Protein AF-0000000084979078 (afdb_homodimer)

Secondary structure (DSSP, 8-state):
-HHHHHHHHTHHHHHHTT-EEEEE-STTSSHHHHHHHHHHHHHHTT--EEEEEHHHHHHHHHH-SS-HHHHHHHHHHSSEEEEEEES-----HHHHHHHHHHHHHHHHHT--EEEEES--HHHHHS-SSHHHHHHHHHHHHHEEEEE----------HHHHHHHHHHHH-/-HHHHHHHHTHHHHHHTT-EEEEE-STTSSHHHHHHHHHHHHHHTT--EEEEEHHHHHHHHHH-SS-HHHHHHHHHHSSEEEEEEE------HHHHHHHHHHHHHHHHHT--EEEEES--HHHHHS-SSHHHHHHHHHHHHHEEEEE----------HHHHHHHHHHHH-

Radius of gyration: 22.79 Å; Cα contacts (8 Å, |Δi|>4): 533; chains: 2; bounding box: 34×69×61 Å

Nearest PDB structures (foldseek):
  5bq5-assembly3_C  TM=8.032E-01  e=2.474E-08  Geobacillus stearothermophilus
  8q3w-assembly1_A  TM=8.061E-01  e=6.956E-08  Geobacillus stearothermophilus
  8q4d-assembly1_O  TM=8.097E-01  e=5.796E-08  Geobacillus stearothermophilus
  6qem-assembly1_H  TM=7.743E-01  e=2.651E-07  Escherichia coli
  6qel-assembly1_H  TM=8.085E-01  e=1.380E-05  Escherichia coli

pLDDT: mean 82.48, std 18.47, range [33.38, 98.31]

Solvent-accessible surface area (backbone atoms only — not comparable to full-atom values): 17907 Å² total; per-residue (Å²): 85,46,59,48,44,49,48,56,73,40,35,70,57,31,40,75,67,24,50,18,37,31,31,23,30,60,88,86,18,37,42,63,54,49,52,48,39,39,45,51,55,35,39,73,70,70,39,62,59,46,79,49,32,46,68,57,52,47,50,50,51,69,66,35,78,94,42,47,67,49,55,45,51,57,60,54,66,35,63,30,34,34,34,35,65,34,67,84,69,84,61,54,71,67,46,40,50,49,53,33,48,40,55,50,52,18,60,74,69,43,31,20,42,34,36,20,24,64,54,49,72,67,51,52,75,56,47,91,46,70,64,53,36,55,36,40,54,54,47,62,69,38,19,49,77,41,82,30,61,59,58,78,70,67,77,49,48,83,66,41,51,53,47,49,52,42,55,73,72,90,85,45,60,49,42,51,49,57,72,39,35,70,59,32,40,74,68,23,50,18,35,31,30,24,31,61,87,85,19,37,43,64,52,49,53,48,38,41,44,52,54,36,39,74,70,72,39,62,58,45,78,49,33,45,68,56,52,48,50,50,52,68,66,35,77,95,42,47,67,50,56,45,51,58,62,53,65,37,61,31,32,33,34,35,65,35,67,84,68,84,61,54,72,66,47,41,50,49,52,32,47,40,54,51,50,17,60,74,69,42,31,22,42,35,36,19,24,65,55,50,72,69,50,52,75,55,48,93,48,69,64,52,36,55,36,40,54,53,46,62,69,40,20,49,77,40,82,31,62,59,58,78,72,67,76,49,49,83,66,40,49,52,47,50,51,44,55,72,71,91

Structure (mmCIF, N/CA/C/O backbone):
data_AF-0000000084979078-model_v1
#
loop_
_entity.id
_entity.type
_entity.pdbx_description
1 polymer 'Uncharacterized protein'
#
loop_
_atom_site.group_PDB
_atom_site.id
_atom_site.type_symbol
_atom_site.label_atom_id
_atom_site.label_alt_id
_atom_site.label_comp_id
_atom_site.label_asym_id
_atom_site.label_entity_id
_atom_site.label_seq_id
_atom_site.pdbx_PDB_ins_code
_atom_site.Cartn_x
_atom_site.Cartn_y
_atom_site.Cartn_z
_atom_site.occupancy
_atom_site.B_iso_or_equiv
_atom_site.auth_seq_id
_atom_site.auth_comp_id
_atom_site.auth_asym_id
_atom_site.auth_atom_id
_atom_site.pdbx_PDB_model_num
ATOM 1 N N . MET A 1 1 ? 0.328 5.797 -7.465 1 46.25 1 MET A N 1
ATOM 2 C CA . MET A 1 1 ? 0.94 4.648 -6.801 1 46.25 1 MET A CA 1
ATOM 3 C C . MET A 1 1 ? 2.461 4.766 -6.801 1 46.25 1 MET A C 1
ATOM 5 O O . MET A 1 1 ? 3.113 4.434 -5.809 1 46.25 1 MET A O 1
ATOM 9 N N . HIS A 1 2 ? 2.906 5.406 -7.84 1 58.94 2 HIS A N 1
ATOM 10 C CA . HIS A 1 2 ? 4.352 5.453 -8.023 1 58.94 2 HIS A CA 1
ATOM 11 C C . HIS A 1 2 ? 5.008 6.355 -6.98 1 58.94 2 HIS A C 1
ATOM 13 O O . HIS A 1 2 ? 6.074 6.031 -6.449 1 58.94 2 HIS A O 1
ATOM 19 N N . HIS A 1 3 ? 4.145 7.109 -6.355 1 74.19 3 HIS A N 1
ATOM 20 C CA . HIS A 1 3 ? 4.699 8.078 -5.418 1 74.19 3 HIS A CA 1
ATOM 21 C C . HIS A 1 3 ? 4.891 7.465 -4.039 1 74.19 3 HIS A C 1
ATOM 23 O O . HIS A 1 3 ? 5.902 7.715 -3.377 1 74.19 3 HIS A O 1
ATOM 29 N N . ALA A 1 4 ? 4.023 6.578 -3.771 1 86.81 4 ALA A N 1
ATOM 30 C CA . ALA A 1 4 ? 4.082 5.984 -2.438 1 86.81 4 ALA A CA 1
ATOM 31 C C . ALA A 1 4 ? 5.305 5.086 -2.291 1 86.81 4 ALA A C 1
ATOM 33 O O . ALA A 1 4 ? 6.031 5.176 -1.298 1 86.81 4 ALA A O 1
ATOM 34 N N . HIS A 1 5 ? 5.559 4.328 -3.35 1 88.44 5 HIS A N 1
ATOM 35 C CA . HIS A 1 5 ? 6.711 3.434 -3.316 1 88.44 5 HIS A CA 1
ATOM 36 C C . HIS A 1 5 ? 8.016 4.219 -3.242 1 88.44 5 HIS A C 1
ATOM 38 O O . HIS A 1 5 ? 8.898 3.889 -2.447 1 88.44 5 HIS A O 1
ATOM 44 N N . ARG A 1 6 ? 8.148 5.215 -4.016 1 85.88 6 ARG A N 1
ATOM 45 C CA . ARG A 1 6 ? 9.359 6.027 -4.039 1 85.88 6 ARG A CA 1
ATOM 46 C C . ARG A 1 6 ? 9.555 6.758 -2.713 1 85.88 6 ARG A C 1
ATOM 48 O O . ARG A 1 6 ? 10.688 6.906 -2.24 1 85.88 6 ARG A O 1
ATOM 55 N N . TYR A 1 7 ? 8.461 7.234 -2.189 1 90.25 7 TYR A N 1
ATOM 56 C CA . TYR A 1 7 ? 8.523 7.918 -0.904 1 90.25 7 TYR A CA 1
ATOM 57 C C . TYR A 1 7 ? 9.117 7.016 0.167 1 90.25 7 TYR A C 1
ATOM 59 O O . TYR A 1 7 ? 9.977 7.441 0.945 1 90.25 7 TYR A O 1
ATOM 67 N N . VAL A 1 8 ? 8.703 5.773 0.138 1 93.44 8 VAL A N 1
ATOM 68 C CA . VAL A 1 8 ? 9.18 4.809 1.123 1 93.44 8 VAL A CA 1
ATOM 69 C C . VAL A 1 8 ? 10.633 4.457 0.839 1 93.44 8 VAL A C 1
ATOM 71 O O . VAL A 1 8 ? 11.461 4.422 1.754 1 93.44 8 VAL A O 1
ATOM 74 N N . GLU A 1 9 ? 10.906 4.312 -0.434 1 89 9 GLU A N 1
ATOM 75 C CA . GLU A 1 9 ? 12.258 3.939 -0.83 1 89 9 GLU A CA 1
ATOM 76 C C . GLU A 1 9 ? 13.258 5.039 -0.48 1 89 9 GLU A C 1
ATOM 78 O O . GLU A 1 9 ? 14.398 4.754 -0.107 1 89 9 GLU A O 1
ATOM 83 N N . GLN A 1 10 ? 12.828 6.223 -0.606 1 90.5 10 GLN A N 1
ATOM 84 C CA . GLN A 1 10 ? 13.703 7.363 -0.371 1 90.5 10 GLN A CA 1
ATOM 85 C C . GLN A 1 10 ? 13.367 8.055 0.947 1 90.5 10 GLN A C 1
ATOM 87 O O . GLN A 1 10 ? 13.469 9.281 1.055 1 90.5 10 GLN A O 1
ATOM 92 N N . TRP A 1 11 ? 13 7.344 1.911 1 94.19 11 TRP A N 1
ATOM 93 C CA . TRP A 1 11 ? 12.531 7.883 3.182 1 94.19 11 TRP A CA 1
ATOM 94 C C . TRP A 1 11 ? 13.594 8.766 3.828 1 94.19 11 TRP A C 1
ATOM 96 O O . TRP A 1 11 ? 13.297 9.852 4.328 1 94.19 11 TRP A O 1
ATOM 106 N N . GLN A 1 12 ? 14.844 8.281 3.809 1 93.81 12 GLN A N 1
ATOM 107 C CA . GLN A 1 12 ? 15.891 9.055 4.461 1 93.81 12 GLN A CA 1
ATOM 108 C C . GLN A 1 12 ? 16.016 10.453 3.852 1 93.81 12 GLN A C 1
ATOM 110 O O . GLN A 1 12 ? 16.156 11.438 4.574 1 93.81 12 GLN A O 1
ATOM 115 N N . THR A 1 13 ? 15.898 10.469 2.57 1 89.75 13 THR A N 1
ATOM 116 C CA . THR A 1 13 ? 15.953 11.75 1.871 1 89.75 13 THR A CA 1
ATOM 117 C C . THR A 1 13 ? 14.711 12.586 2.168 1 89.75 13 THR A C 1
ATOM 119 O O . THR A 1 13 ? 14.812 13.789 2.43 1 89.75 13 THR A O 1
ATOM 122 N N . MET A 1 14 ? 13.508 11.914 2.164 1 90.38 14 MET A N 1
ATOM 123 C CA . MET A 1 14 ? 12.258 12.625 2.436 1 90.38 14 MET A CA 1
ATOM 124 C C . MET A 1 14 ? 12.258 13.219 3.84 1 90.38 14 MET A C 1
ATOM 126 O O . MET A 1 14 ? 11.828 14.352 4.039 1 90.38 14 MET A O 1
ATOM 130 N N . ARG A 1 15 ? 12.773 12.453 4.746 1 93.94 15 ARG A N 1
ATOM 131 C CA . ARG A 1 15 ? 12.875 12.914 6.129 1 93.94 15 ARG A CA 1
ATOM 132 C C . ARG A 1 15 ? 13.852 14.07 6.258 1 93.94 15 ARG A C 1
ATOM 134 O O . ARG A 1 15 ? 13.539 15.094 6.875 1 93.94 15 ARG A O 1
ATOM 141 N N . ALA A 1 16 ? 15.008 13.945 5.652 1 91.56 16 ALA A N 1
ATOM 142 C CA . ALA A 1 16 ? 16.047 14.969 5.738 1 91.56 16 ALA A CA 1
ATOM 143 C C . ALA A 1 16 ? 15.57 16.281 5.137 1 91.56 16 ALA A C 1
ATOM 145 O O . ALA A 1 16 ? 15.891 17.359 5.648 1 91.56 16 ALA A O 1
ATOM 146 N N . GLU A 1 17 ? 14.727 16.188 4.156 1 88.38 17 GLU A N 1
ATOM 147 C CA . GLU A 1 17 ? 14.258 17.391 3.463 1 88.38 17 GLU A CA 1
ATOM 148 C C . GLU A 1 17 ? 12.906 17.844 4.004 1 88.38 17 GLU A C 1
ATOM 150 O O . GLU A 1 17 ? 12.32 18.797 3.506 1 88.38 17 GLU A O 1
ATOM 155 N N . ASN A 1 18 ? 12.352 17.141 4.977 1 92.38 18 ASN A N 1
ATOM 156 C CA . ASN A 1 18 ? 11.055 17.422 5.57 1 92.38 18 ASN A CA 1
ATOM 157 C C . ASN A 1 18 ? 9.953 17.469 4.516 1 92.38 18 ASN A C 1
ATOM 159 O O . ASN A 1 18 ? 9.172 18.422 4.465 1 92.38 18 ASN A O 1
ATOM 163 N N . LEU A 1 19 ? 9.992 16.406 3.73 1 90.81 19 LEU A N 1
ATOM 164 C CA . LEU A 1 19 ? 9.016 16.312 2.654 1 90.81 19 LEU A CA 1
ATOM 165 C C . LEU A 1 19 ? 7.836 15.438 3.055 1 90.81 19 LEU A C 1
ATOM 167 O O . LEU A 1 19 ? 7.988 14.219 3.205 1 90.81 19 LEU A O 1
ATOM 171 N N . GLY A 1 20 ? 6.73 16.094 3.221 1 95.19 20 GLY A N 1
ATOM 172 C CA . GLY A 1 20 ? 5.484 15.391 3.471 1 95.19 20 GLY A CA 1
ATOM 173 C C . GLY A 1 20 ? 4.613 15.258 2.236 1 95.19 20 GLY A C 1
ATOM 174 O O . GLY A 1 20 ? 5.016 15.664 1.143 1 95.19 20 GLY A O 1
ATOM 175 N N . LEU A 1 21 ? 3.508 14.594 2.414 1 93.19 21 LEU A N 1
ATOM 176 C CA . LEU A 1 21 ? 2.568 14.43 1.309 1 93.19 21 LEU A CA 1
ATOM 177 C C . LEU A 1 21 ? 1.184 14.938 1.691 1 93.19 21 LEU A C 1
ATOM 179 O O . LEU A 1 21 ? 0.734 14.734 2.822 1 93.19 21 LEU A O 1
ATOM 183 N N . PHE A 1 22 ? 0.673 15.68 0.764 1 92.38 22 PHE A N 1
ATOM 184 C CA . PHE A 1 22 ? -0.729 16.078 0.822 1 92.38 22 PHE A CA 1
ATOM 185 C C . PHE A 1 22 ? -1.547 15.32 -0.219 1 92.38 22 PHE A C 1
ATOM 187 O O . PHE A 1 22 ? -1.573 15.703 -1.392 1 92.38 22 PHE A O 1
ATOM 194 N N . LEU A 1 23 ? -2.262 14.203 0.262 1 91.94 23 LEU A N 1
ATOM 195 C CA . LEU A 1 23 ? -3.053 13.352 -0.623 1 91.94 23 LEU A CA 1
ATOM 196 C C . LEU A 1 23 ? -4.496 13.836 -0.693 1 91.94 23 LEU A C 1
ATOM 198 O O . LEU A 1 23 ? -5.215 13.812 0.309 1 91.94 23 LEU A O 1
ATOM 202 N N . TRP A 1 24 ? -4.895 14.25 -1.911 1 90.62 24 TRP A N 1
ATOM 203 C CA . TRP A 1 24 ? -6.238 14.805 -2.027 1 90.62 24 TRP A CA 1
ATOM 204 C C . TRP A 1 24 ? -6.992 14.164 -3.189 1 90.62 24 TRP A C 1
ATOM 206 O O . TRP A 1 24 ? -6.375 13.617 -4.109 1 90.62 24 TRP A O 1
ATOM 216 N N . GLY A 1 25 ? -8.336 14.195 -3.078 1 88.06 25 GLY A N 1
ATOM 217 C CA . GLY A 1 25 ? -9.211 13.586 -4.07 1 88.06 25 GLY A CA 1
ATOM 218 C C . GLY A 1 25 ? -10.586 13.25 -3.52 1 88.06 25 GLY A C 1
ATOM 219 O O . GLY A 1 25 ? -10.852 13.445 -2.332 1 88.06 25 GLY A O 1
ATOM 220 N N . GLY A 1 26 ? -11.438 12.812 -4.426 1 86 26 GLY A N 1
ATOM 221 C CA . GLY A 1 26 ? -12.797 12.477 -4.035 1 86 26 GLY A CA 1
ATOM 222 C C . GLY A 1 26 ? -12.883 11.266 -3.125 1 86 26 GLY A C 1
ATOM 223 O O . GLY A 1 26 ? -11.875 10.594 -2.893 1 86 26 GLY A O 1
ATOM 224 N N . VAL A 1 27 ? -14.008 11 -2.547 1 86.94 27 VAL A N 1
ATOM 225 C CA . VAL A 1 27 ? -14.258 9.867 -1.66 1 86.94 27 VAL A CA 1
ATOM 226 C C . VAL A 1 27 ? -13.984 8.555 -2.4 1 86.94 27 VAL A C 1
ATOM 228 O O . VAL A 1 27 ? -14.367 8.406 -3.562 1 86.94 27 VAL A O 1
ATOM 231 N N . GLY A 1 28 ? -13.312 7.719 -1.783 1 86.5 28 GLY A N 1
ATOM 232 C CA . GLY A 1 28 ? -13.133 6.383 -2.332 1 86.5 28 GLY A CA 1
ATOM 233 C C . GLY A 1 28 ? -12 6.301 -3.338 1 86.5 28 GLY A C 1
ATOM 234 O O . GLY A 1 28 ? -11.859 5.301 -4.043 1 86.5 28 GLY A O 1
ATOM 235 N N . THR A 1 29 ? -11.141 7.336 -3.441 1 86.38 29 THR A N 1
ATOM 236 C CA . THR A 1 29 ? -10.102 7.367 -4.461 1 86.38 29 THR A CA 1
ATOM 237 C C . THR A 1 29 ? -8.82 6.715 -3.941 1 86.38 29 THR A C 1
ATOM 239 O O . THR A 1 29 ? -7.82 6.633 -4.664 1 86.38 29 THR A O 1
ATOM 242 N N . GLY A 1 30 ? -8.742 6.301 -2.631 1 89.5 30 GLY A N 1
ATOM 243 C CA . GLY A 1 30 ? -7.633 5.512 -2.123 1 89.5 30 GLY A CA 1
ATOM 244 C C . GLY A 1 30 ? -6.609 6.344 -1.369 1 89.5 30 GLY A C 1
ATOM 245 O O . GLY A 1 30 ? -5.48 5.898 -1.149 1 89.5 30 GLY A O 1
ATOM 246 N N . LYS A 1 31 ? -6.961 7.531 -0.964 1 90.44 31 LYS A N 1
ATOM 247 C CA . LYS A 1 31 ? -6.035 8.398 -0.248 1 90.44 31 LYS A CA 1
ATOM 248 C C . LYS A 1 31 ? -5.582 7.762 1.062 1 90.44 31 LYS A C 1
ATOM 250 O O . LYS A 1 31 ? -4.383 7.656 1.325 1 90.44 31 LYS A O 1
ATOM 255 N N . SER A 1 32 ? -6.613 7.305 1.794 1 93.44 32 SER A N 1
ATOM 256 C CA . SER A 1 32 ? -6.324 6.68 3.08 1 93.44 32 SER A CA 1
ATOM 257 C C . SER A 1 32 ? -5.551 5.375 2.896 1 93.44 32 SER A C 1
ATOM 259 O O . SER A 1 32 ? -4.641 5.074 3.67 1 93.44 32 SER A O 1
ATOM 261 N N . PHE A 1 33 ? -5.941 4.742 1.872 1 91.75 33 PHE A N 1
ATOM 262 C CA . PHE A 1 33 ? -5.262 3.488 1.575 1 91.75 33 PHE A CA 1
ATOM 263 C C . PHE A 1 33 ? -3.783 3.73 1.293 1 91.75 33 PHE A C 1
ATOM 265 O O . PHE A 1 33 ? -2.92 3.051 1.854 1 91.75 33 PHE A O 1
ATOM 272 N N . LEU A 1 34 ? -3.482 4.703 0.479 1 92.19 34 LEU A N 1
ATOM 273 C CA . LEU A 1 34 ? -2.111 5.031 0.107 1 92.19 34 LEU A CA 1
ATOM 274 C C . LEU A 1 34 ? -1.311 5.48 1.324 1 92.19 34 LEU A C 1
ATOM 276 O O . LEU A 1 34 ? -0.174 5.047 1.521 1 92.19 34 LEU A O 1
ATOM 280 N N . ALA A 1 35 ? -1.906 6.301 2.092 1 95.06 35 ALA A N 1
ATOM 281 C CA . ALA A 1 35 ? -1.25 6.758 3.314 1 95.06 35 ALA A CA 1
ATOM 282 C C . ALA A 1 35 ? -0.919 5.582 4.23 1 95.06 35 ALA A C 1
ATOM 284 O O . ALA A 1 35 ? 0.175 5.516 4.797 1 95.06 35 ALA A O 1
ATOM 285 N N . GLY A 1 36 ? -1.872 4.68 4.344 1 95.44 36 GLY A N 1
ATOM 286 C CA . GLY A 1 36 ? -1.653 3.488 5.148 1 95.44 36 GLY A CA 1
ATOM 287 C C . GLY A 1 36 ? -0.543 2.604 4.613 1 95.44 36 GLY A C 1
ATOM 288 O O . GLY A 1 36 ? 0.232 2.037 5.383 1 95.44 36 GLY A O 1
ATOM 289 N N . CYS A 1 37 ? -0.513 2.496 3.311 1 94.06 37 CYS A N 1
ATOM 290 C CA . CYS A 1 37 ? 0.539 1.7 2.689 1 94.06 37 CYS A CA 1
ATOM 291 C C . CYS A 1 37 ? 1.916 2.262 3.02 1 94.06 37 CYS A C 1
ATOM 293 O O . CYS A 1 37 ? 2.83 1.513 3.367 1 94.06 37 CYS A O 1
ATOM 295 N N . ILE A 1 38 ? 2.055 3.555 2.916 1 95.25 38 ILE A N 1
ATOM 296 C CA . ILE A 1 38 ? 3.322 4.207 3.223 1 95.25 38 ILE A CA 1
ATOM 297 C C . ILE A 1 38 ? 3.67 3.996 4.695 1 95.25 38 ILE A C 1
ATOM 299 O O . ILE A 1 38 ? 4.793 3.605 5.023 1 95.25 38 ILE A O 1
ATOM 303 N N . ALA A 1 39 ? 2.709 4.207 5.559 1 97.5 39 ALA A N 1
ATOM 304 C CA . ALA A 1 39 ? 2.914 4.055 6.996 1 97.5 39 ALA A CA 1
ATOM 305 C C . ALA A 1 39 ? 3.369 2.637 7.336 1 97.5 39 ALA A C 1
ATOM 307 O O . ALA A 1 39 ? 4.375 2.451 8.023 1 97.5 39 ALA A O 1
ATOM 308 N N . ASN A 1 40 ? 2.682 1.675 6.828 1 96.38 40 ASN A N 1
ATOM 309 C CA . ASN A 1 40 ? 2.988 0.279 7.121 1 96.38 40 ASN A CA 1
ATOM 310 C C . ASN A 1 40 ? 4.367 -0.115 6.594 1 96.38 40 ASN A C 1
ATOM 312 O O . ASN A 1 40 ? 5.105 -0.842 7.262 1 96.38 40 ASN A O 1
ATOM 316 N N . ALA A 1 41 ? 4.609 0.345 5.414 1 96.19 41 ALA A N 1
ATOM 317 C CA . ALA A 1 41 ? 5.902 0.014 4.824 1 96.19 41 ALA A CA 1
ATOM 318 C C . ALA A 1 41 ? 7.047 0.59 5.652 1 96.19 41 ALA A C 1
ATOM 320 O O . ALA A 1 41 ? 8.07 -0.067 5.848 1 96.19 41 ALA A O 1
ATOM 321 N N . LEU A 1 42 ? 6.91 1.771 6.125 1 97.5 42 LEU A N 1
ATOM 322 C CA . LEU A 1 42 ? 7.941 2.396 6.941 1 97.5 42 LEU A CA 1
ATOM 323 C C . LEU A 1 42 ? 8.039 1.721 8.305 1 97.5 42 LEU A C 1
ATOM 325 O O . LEU A 1 42 ? 9.141 1.532 8.836 1 97.5 42 LEU A O 1
ATOM 329 N N . ILE A 1 43 ? 6.918 1.312 8.852 1 97.19 43 ILE A N 1
ATOM 330 C CA . ILE A 1 43 ? 6.91 0.575 10.109 1 97.19 43 ILE A CA 1
ATOM 331 C C . ILE A 1 43 ? 7.691 -0.729 9.945 1 97.19 43 ILE A C 1
ATOM 333 O O . ILE A 1 43 ? 8.461 -1.11 10.828 1 97.19 43 ILE A O 1
ATOM 337 N N . GLU A 1 44 ? 7.504 -1.332 8.875 1 94.31 44 GLU A N 1
ATOM 338 C CA . GLU A 1 44 ? 8.227 -2.568 8.586 1 94.31 44 GLU A CA 1
ATOM 339 C C . GLU A 1 44 ? 9.734 -2.322 8.516 1 94.31 44 GLU A C 1
ATOM 341 O O . GLU A 1 44 ? 10.523 -3.238 8.734 1 94.31 44 GLU A O 1
ATOM 346 N N . GLN A 1 45 ? 10.094 -1.172 8.203 1 96.25 45 GLN A N 1
ATOM 347 C CA . GLN A 1 45 ? 11.5 -0.784 8.18 1 96.25 45 GLN A CA 1
ATOM 348 C C . GLN A 1 45 ? 11.938 -0.206 9.523 1 96.25 45 GLN A C 1
ATOM 350 O O . GLN A 1 45 ? 12.945 0.5 9.602 1 96.25 45 GLN A O 1
ATOM 355 N N . GLU A 1 46 ? 11.055 -0.325 10.508 1 97.25 46 GLU A N 1
ATOM 356 C CA . GLU A 1 46 ? 11.328 0.049 11.891 1 97.25 46 GLU A CA 1
ATOM 357 C C . GLU A 1 46 ? 11.359 1.565 12.062 1 97.25 46 GLU A C 1
ATOM 359 O O . GLU A 1 46 ? 12.094 2.09 12.898 1 97.25 46 GLU A O 1
ATOM 364 N N . VAL A 1 47 ? 10.719 2.248 11.172 1 97.56 47 VAL A N 1
ATOM 365 C CA . VAL A 1 47 ? 10.484 3.678 11.344 1 97.56 47 VAL A CA 1
ATOM 366 C C . VAL A 1 47 ? 9.188 3.893 12.125 1 97.56 47 VAL A C 1
ATOM 368 O O . VAL A 1 47 ? 8.117 3.455 11.695 1 97.56 47 VAL A O 1
ATOM 371 N N . PRO A 1 48 ? 9.25 4.578 13.266 1 97.62 48 PRO A N 1
ATOM 372 C CA . PRO A 1 48 ? 8.008 4.836 14.008 1 97.62 48 PRO A CA 1
ATOM 373 C C . PRO A 1 48 ? 7.074 5.797 13.273 1 97.62 48 PRO A C 1
ATOM 375 O O . PRO A 1 48 ? 7.5 6.871 12.844 1 97.62 48 PRO A O 1
ATOM 378 N N . VAL A 1 49 ? 5.906 5.336 13.031 1 98.12 49 VAL A N 1
ATOM 379 C CA . VAL A 1 49 ? 4.879 6.148 12.398 1 98.12 49 VAL A CA 1
ATOM 380 C C . VAL A 1 49 ? 3.615 6.152 13.258 1 98.12 49 VAL A C 1
ATOM 382 O O . VAL A 1 49 ? 3.229 5.121 13.805 1 98.12 49 VAL A O 1
ATOM 385 N N . HIS A 1 50 ? 3.043 7.332 13.438 1 98 50 HIS A N 1
ATOM 386 C CA . HIS A 1 50 ? 1.746 7.418 14.102 1 98 50 HIS A CA 1
ATOM 387 C C . HIS A 1 50 ? 0.66 7.871 13.133 1 98 50 HIS A C 1
ATOM 389 O O . HIS A 1 50 ? 0.837 8.859 12.406 1 98 50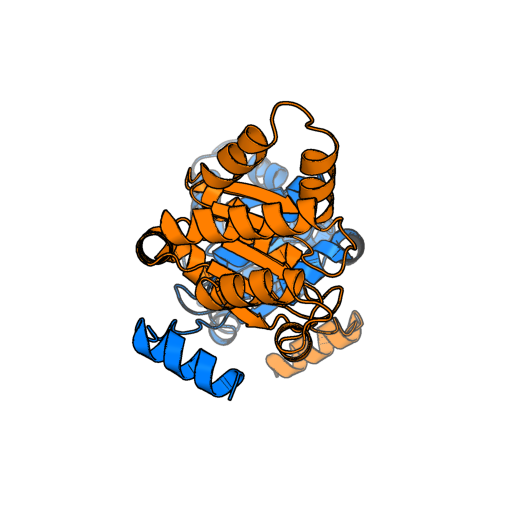 HIS A O 1
ATOM 395 N N . MET A 1 51 ? -0.348 7.02 13.062 1 97.25 51 MET A N 1
ATOM 396 C CA . MET A 1 51 ? -1.479 7.348 12.203 1 97.25 51 MET A CA 1
ATOM 397 C C . MET A 1 51 ? -2.697 7.746 13.031 1 97.25 51 MET A C 1
ATOM 399 O O . MET A 1 51 ? -3.047 7.059 13.992 1 97.25 51 MET A O 1
ATOM 403 N N . THR A 1 52 ? -3.283 8.898 12.695 1 96 52 THR A N 1
ATOM 404 C CA . THR A 1 52 ? -4.488 9.406 13.336 1 96 52 THR A CA 1
ATOM 405 C C . THR A 1 52 ? -5.359 10.164 12.336 1 96 52 THR A C 1
ATOM 407 O O . THR A 1 52 ? -5.148 10.07 11.125 1 96 52 THR A O 1
ATOM 410 N N . ASN A 1 53 ? -6.398 10.734 12.797 1 93.81 53 ASN A N 1
ATOM 411 C CA . ASN A 1 53 ? -7.223 11.562 11.93 1 93.81 53 ASN A CA 1
ATOM 412 C C . ASN A 1 53 ? -7.637 12.859 12.617 1 93.81 53 ASN A C 1
ATOM 414 O O . ASN A 1 53 ? -7.395 13.039 13.812 1 93.81 53 ASN A O 1
ATOM 418 N N . PHE A 1 54 ? -8.227 13.672 11.867 1 88.69 54 PHE A N 1
ATOM 419 C CA . PHE A 1 54 ? -8.531 15.023 12.32 1 88.69 54 PHE A CA 1
ATOM 420 C C . PHE A 1 54 ? -9.5 14.992 13.5 1 88.69 54 PHE A C 1
ATOM 422 O O . PHE A 1 54 ? -9.281 15.672 14.508 1 88.69 54 PHE A O 1
ATOM 429 N N . ALA A 1 55 ? -10.469 14.203 13.375 1 88.19 55 ALA A N 1
ATOM 430 C CA . ALA A 1 55 ? -11.484 14.109 14.414 1 88.19 55 ALA A CA 1
ATOM 431 C C . ALA A 1 55 ? -10.883 13.633 15.734 1 88.19 55 ALA A C 1
ATOM 433 O O . ALA A 1 55 ? -11.195 14.172 16.797 1 88.19 55 ALA A O 1
ATOM 434 N N . ARG A 1 56 ? -10.008 12.711 15.68 1 90.31 56 ARG A N 1
ATOM 435 C CA . ARG A 1 56 ? -9.375 12.172 16.875 1 90.31 56 ARG A CA 1
ATOM 436 C C . ARG A 1 56 ? -8.469 13.203 17.531 1 90.31 56 ARG A C 1
ATOM 438 O O . ARG A 1 56 ? -8.43 13.305 18.766 1 90.31 56 ARG A O 1
ATOM 445 N N . ILE A 1 57 ? -7.758 13.914 16.734 1 91.12 57 ILE A N 1
ATOM 446 C CA . ILE A 1 57 ? -6.898 14.969 17.25 1 91.12 57 ILE A CA 1
ATOM 447 C C . ILE A 1 57 ? -7.742 16.016 18 1 91.12 57 ILE A C 1
ATOM 449 O O . ILE A 1 57 ? -7.43 16.375 19.125 1 91.12 57 ILE A O 1
ATOM 453 N N . LEU A 1 58 ? -8.844 16.438 17.359 1 87.5 58 LEU A N 1
ATOM 454 C CA . LEU A 1 58 ? -9.719 17.438 17.953 1 87.5 58 LEU A CA 1
ATOM 455 C C . LEU A 1 58 ? -10.305 16.922 19.266 1 87.5 58 LEU A C 1
ATOM 457 O O . LEU A 1 58 ? -10.391 17.672 20.25 1 87.5 58 LEU A O 1
ATOM 461 N N . ASN A 1 59 ? -10.664 15.695 19.312 1 87.31 59 ASN A N 1
ATOM 462 C CA . ASN A 1 59 ? -11.234 15.094 20.516 1 87.31 59 ASN A CA 1
ATOM 463 C C . ASN A 1 59 ? -10.211 15.023 21.656 1 87.31 59 ASN A C 1
ATOM 465 O O . ASN A 1 59 ? -10.539 15.297 22.812 1 87.31 59 ASN A O 1
ATOM 469 N N . GLU A 1 60 ? -9.031 14.664 21.266 1 86.75 60 GLU A N 1
ATOM 470 C CA . GLU A 1 60 ? -7.973 14.594 22.281 1 86.75 60 GLU A CA 1
ATOM 471 C C . GLU A 1 60 ? -7.656 15.977 22.844 1 86.75 60 GLU A C 1
ATOM 473 O O . GLU A 1 60 ? -7.398 16.125 24.031 1 86.75 60 GLU A O 1
ATOM 478 N N . LEU A 1 61 ? -7.672 16.922 21.969 1 84.25 61 LEU A N 1
ATOM 479 C CA . LEU A 1 61 ? -7.367 18.297 22.391 1 84.25 61 LEU A CA 1
ATOM 480 C C . LEU A 1 61 ? -8.484 18.859 23.25 1 84.25 61 LEU A C 1
ATOM 482 O O . LEU A 1 61 ? -8.227 19.688 24.141 1 84.25 61 LEU A O 1
ATOM 486 N N . ASN A 1 62 ? -9.695 18.422 22.984 1 82.44 62 ASN A N 1
ATOM 487 C CA . ASN A 1 62 ? -10.836 18.891 23.766 1 82.44 62 ASN A CA 1
ATOM 488 C C . ASN A 1 62 ? -10.914 18.188 25.109 1 82.44 62 ASN A C 1
ATOM 490 O O . ASN A 1 62 ? -11.422 18.75 26.078 1 82.44 62 ASN A O 1
ATOM 494 N N . SER A 1 63 ? -10.562 16.984 25.141 1 77.25 63 SER A N 1
ATOM 495 C CA . SER A 1 63 ? -10.688 16.203 26.359 1 77.25 63 SER A CA 1
ATOM 496 C C . SER A 1 63 ? -9.523 16.453 27.312 1 77.25 63 SER A C 1
ATOM 498 O O . SER A 1 63 ? -9.641 16.25 28.531 1 77.25 63 SER A O 1
ATOM 500 N N . SER A 1 64 ? -8.352 16.781 26.781 1 64.94 64 SER A N 1
ATOM 501 C CA . SER A 1 64 ? -7.168 16.891 27.625 1 64.94 64 SER A CA 1
ATOM 502 C C . SER A 1 64 ? -7.074 18.266 28.281 1 64.94 64 SER A C 1
ATOM 504 O O . SER A 1 64 ? -6.848 19.266 27.594 1 64.94 64 SER A O 1
ATOM 506 N N . PHE A 1 65 ? -7.84 18.547 29.328 1 55.47 65 PHE A N 1
ATOM 507 C CA . PHE A 1 65 ? -7.719 19.781 30.094 1 55.47 65 PHE A CA 1
ATOM 508 C C . PHE A 1 65 ? -6.254 20.156 30.297 1 55.47 65 PHE A C 1
ATOM 510 O O . PHE A 1 65 ? -5.852 21.297 30.062 1 55.47 65 PHE A O 1
ATOM 517 N N . SER A 1 66 ? -5.547 19.516 31.219 1 53 66 SER A N 1
ATOM 518 C CA . SER A 1 66 ? -4.277 19.875 31.844 1 53 66 SER A CA 1
ATOM 519 C C . SER A 1 66 ? -3.102 19.531 30.938 1 53 66 SER A C 1
ATOM 521 O O . SER A 1 66 ? -1.983 20 31.141 1 53 66 SER A O 1
ATOM 523 N N . GLY A 1 67 ? -3.4 18.922 29.703 1 59.16 67 GLY A N 1
ATOM 524 C CA . GLY A 1 67 ? -2.178 18.359 29.141 1 59.16 67 GLY A CA 1
ATOM 525 C C . GLY A 1 67 ? -2.125 18.453 27.625 1 59.16 67 GLY A C 1
ATOM 526 O O . GLY A 1 67 ? -1.682 17.516 26.953 1 59.16 67 GLY A O 1
ATOM 527 N N . ARG A 1 68 ? -2.668 19.562 27.188 1 60.53 68 ARG A N 1
ATOM 528 C CA . ARG A 1 68 ? -2.764 19.875 25.766 1 60.53 68 ARG A CA 1
ATOM 529 C C . ARG A 1 68 ? -1.386 19.891 25.109 1 60.53 68 ARG A C 1
ATOM 531 O O . ARG A 1 68 ? -1.211 19.344 24.016 1 60.53 68 ARG A O 1
ATOM 538 N N . ASN A 1 69 ? -0.45 20.344 25.891 1 76.25 69 ASN A N 1
ATOM 539 C CA . ASN A 1 69 ? 0.929 20.328 25.406 1 76.25 69 ASN A CA 1
ATOM 540 C C . ASN A 1 69 ? 1.441 18.891 25.25 1 76.25 69 ASN A C 1
ATOM 542 O O . ASN A 1 69 ? 2.248 18.625 24.359 1 76.25 69 ASN A O 1
ATOM 546 N N . GLU A 1 70 ? 0.701 18.094 25.922 1 81.5 70 GLU A N 1
ATOM 547 C CA . GLU A 1 70 ? 1.148 16.719 25.875 1 81.5 70 GLU A CA 1
ATOM 548 C C . GLU A 1 70 ? 0.766 16.047 24.562 1 81.5 70 GLU A C 1
ATOM 550 O O . GLU A 1 70 ? 1.545 15.281 23.984 1 81.5 70 GLU A O 1
ATOM 555 N N . VAL A 1 71 ? -0.406 16.438 24.031 1 84 71 VAL A N 1
ATOM 556 C CA . VAL A 1 71 ? -0.867 15.867 22.766 1 84 71 VAL A CA 1
ATOM 557 C C . VAL A 1 71 ? 0.024 16.344 21.625 1 84 71 VAL A C 1
ATOM 559 O O . VAL A 1 71 ? 0.475 15.555 20.797 1 84 71 VAL A O 1
ATOM 562 N N . VAL A 1 72 ? 0.289 17.594 21.688 1 87.12 72 VAL A N 1
ATOM 563 C CA . VAL A 1 72 ? 1.122 18.203 20.656 1 87.12 72 VAL A CA 1
ATOM 564 C C . VAL A 1 72 ? 2.518 17.594 20.688 1 87.12 72 VAL A C 1
ATOM 566 O O . VAL A 1 72 ? 3.049 17.188 19.656 1 87.12 72 VAL A O 1
ATOM 569 N N . ASP A 1 73 ? 3.01 17.453 21.891 1 89.56 73 ASP A N 1
ATOM 570 C CA . ASP A 1 73 ? 4.352 16.891 22.031 1 89.56 73 ASP A CA 1
ATOM 571 C C . ASP A 1 73 ? 4.398 15.445 21.562 1 89.56 73 ASP A C 1
ATOM 573 O O . ASP A 1 73 ? 5.352 15.039 20.891 1 89.56 73 ASP A O 1
ATOM 577 N N . LYS A 1 74 ? 3.395 14.797 21.906 1 89.81 74 LYS A N 1
ATOM 578 C CA . LYS A 1 74 ? 3.316 13.391 21.516 1 89.81 74 LYS A CA 1
ATOM 579 C C . LYS A 1 74 ? 3.266 13.234 20 1 89.81 74 LYS A C 1
ATOM 581 O O . LYS A 1 74 ? 4.008 12.43 19.422 1 89.81 74 LYS A O 1
ATOM 586 N N . LEU A 1 75 ? 2.482 14.031 19.359 1 92.94 75 LEU A N 1
ATOM 587 C CA . LEU A 1 75 ? 2.301 13.914 17.906 1 92.94 75 LEU A CA 1
ATOM 588 C C . LEU A 1 75 ? 3.521 14.445 17.172 1 92.94 75 LEU A C 1
ATOM 590 O O . LEU A 1 75 ? 3.764 14.062 16.016 1 92.94 75 LEU A O 1
ATOM 594 N N . CYS A 1 76 ? 4.309 15.242 17.859 1 93.25 76 CYS A N 1
ATOM 595 C CA . CYS A 1 76 ? 5.469 15.852 17.219 1 93.25 76 CYS A CA 1
ATOM 596 C C . CYS A 1 76 ? 6.711 14.992 17.406 1 93.25 76 CYS A C 1
ATOM 598 O O . CYS A 1 76 ? 7.73 15.211 16.75 1 93.25 76 CYS A O 1
ATOM 600 N N . CYS A 1 77 ? 6.602 13.961 18.188 1 93.88 77 CYS A N 1
ATOM 601 C CA . CYS A 1 77 ? 7.781 13.156 18.5 1 93.88 77 CYS A CA 1
ATOM 602 C C . CYS A 1 77 ? 8.008 12.094 17.422 1 93.88 77 CYS A C 1
ATOM 604 O O . CYS A 1 77 ? 9.133 11.625 17.234 1 93.88 77 CYS A O 1
ATOM 606 N N . TYR A 1 78 ? 7.059 11.719 16.719 1 96.44 78 TYR A N 1
ATOM 607 C CA . TYR A 1 78 ? 7.188 10.656 15.727 1 96.44 78 TYR A CA 1
ATOM 608 C C . TYR A 1 78 ? 7.922 11.156 14.484 1 96.44 78 TYR A C 1
ATOM 610 O O . TYR A 1 78 ? 7.664 12.266 14.008 1 96.44 78 TYR A O 1
ATOM 618 N N . PRO A 1 79 ? 8.773 10.336 13.961 1 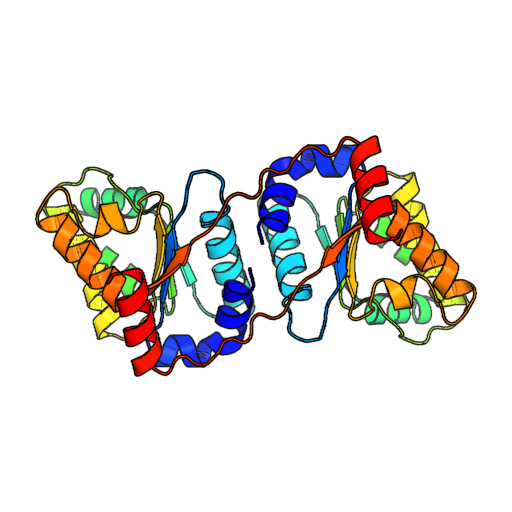97.44 79 PRO A N 1
ATOM 619 C CA . PRO A 1 79 ? 9.461 10.719 12.727 1 97.44 79 PRO A CA 1
ATOM 620 C C . PRO A 1 79 ? 8.484 11.016 11.586 1 97.44 79 PRO A C 1
ATOM 622 O O . PRO A 1 79 ? 8.742 11.906 10.766 1 97.44 79 PRO A O 1
ATOM 625 N N . LEU A 1 80 ? 7.375 10.273 11.555 1 98.19 80 LEU A N 1
ATOM 626 C CA . LEU A 1 80 ? 6.316 10.523 10.578 1 98.19 80 LEU A CA 1
ATOM 627 C C . LEU A 1 80 ? 4.945 10.469 11.242 1 98.19 80 LEU A C 1
ATOM 629 O O . LEU A 1 80 ? 4.66 9.547 12.008 1 98.19 80 LEU A O 1
ATOM 633 N N . LEU A 1 81 ? 4.18 11.516 11.016 1 98.31 81 LEU A N 1
ATOM 634 C CA . LEU A 1 81 ? 2.781 11.562 11.43 1 98.31 81 LEU A CA 1
ATOM 635 C C . LEU A 1 81 ? 1.857 11.539 10.219 1 98.31 81 LEU A C 1
ATOM 637 O O . LEU A 1 81 ? 2.107 12.227 9.227 1 98.31 81 LEU A O 1
ATOM 641 N N . VAL A 1 82 ? 0.866 10.656 10.281 1 98.19 82 VAL A N 1
ATOM 642 C CA . VAL A 1 82 ? -0.155 10.602 9.234 1 98.19 82 VAL A CA 1
ATOM 643 C C . VAL A 1 82 ? -1.498 11.055 9.805 1 98.19 82 VAL A C 1
ATOM 645 O O . VAL A 1 82 ? -1.991 10.484 10.781 1 98.19 82 VAL A O 1
ATOM 648 N N . ILE A 1 83 ? -2.068 12.102 9.242 1 97 83 ILE A N 1
ATOM 649 C CA . ILE A 1 83 ? -3.389 12.594 9.617 1 97 83 ILE A CA 1
ATOM 650 C C . ILE A 1 83 ? -4.391 12.289 8.508 1 97 83 ILE A C 1
ATOM 652 O O . ILE A 1 83 ? -4.391 12.953 7.465 1 97 83 ILE A O 1
ATOM 656 N N . ASP A 1 84 ? -5.18 11.336 8.75 1 96.12 84 ASP A N 1
ATOM 657 C CA . ASP A 1 84 ? -6.156 10.898 7.758 1 96.12 84 ASP A CA 1
ATOM 658 C C . ASP A 1 84 ? -7.426 11.742 7.828 1 96.12 84 ASP A C 1
ATOM 660 O O . ASP A 1 84 ? -7.789 12.242 8.891 1 96.12 84 ASP A O 1
ATOM 664 N N . ASP A 1 85 ? -8.062 11.945 6.664 1 93.69 85 ASP A N 1
ATOM 665 C CA . ASP A 1 85 ? -9.359 12.602 6.516 1 93.69 85 ASP A CA 1
ATOM 666 C C . ASP A 1 85 ? -9.328 14.016 7.086 1 93.69 85 ASP A C 1
ATOM 668 O O . ASP A 1 85 ? -10.188 14.391 7.887 1 93.69 85 ASP A O 1
ATOM 672 N N . PHE A 1 86 ? -8.266 14.68 6.602 1 91.25 86 PHE A N 1
ATOM 673 C CA . PHE A 1 86 ? -8.164 16.078 7.016 1 91.25 86 PHE A CA 1
ATOM 674 C C . PHE A 1 86 ? -9.258 16.906 6.367 1 91.25 86 PHE A C 1
ATOM 676 O O . PHE A 1 86 ? -9.469 16.844 5.152 1 91.25 86 PHE A O 1
ATOM 683 N N . GLY A 1 87 ? -9.914 17.672 7.141 1 77.25 87 GLY A N 1
ATOM 684 C CA . GLY A 1 87 ? -10.984 18.422 6.512 1 77.25 87 GLY A CA 1
ATOM 685 C C . GLY A 1 87 ? -11.695 19.359 7.469 1 77.25 87 GLY A C 1
ATOM 686 O O . GLY A 1 87 ? -11.125 19.766 8.484 1 77.25 87 GLY A O 1
ATOM 687 N N . MET A 1 88 ? -13.078 19.516 7.082 1 63.75 88 MET A N 1
ATOM 688 C CA . MET A 1 88 ? -13.867 20.672 7.492 1 63.75 88 MET A CA 1
ATOM 689 C C . MET A 1 88 ? -14.57 20.406 8.82 1 63.75 88 MET A C 1
ATOM 691 O O . MET A 1 88 ? -15.594 21.016 9.117 1 63.75 88 MET A O 1
ATOM 695 N N . GLU A 1 89 ? -13.875 19.469 9.406 1 69.5 89 GLU A N 1
ATOM 696 C CA . GLU A 1 89 ? -14.492 19.406 10.727 1 69.5 89 GLU A CA 1
ATOM 697 C C . GLU A 1 89 ? -14.43 20.766 11.43 1 69.5 89 GLU A C 1
ATOM 699 O O . GLU A 1 89 ? -13.484 21.531 11.227 1 69.5 89 GLU A O 1
ATOM 704 N N . ARG A 1 90 ? -15.633 21.078 11.992 1 69.88 90 ARG A N 1
ATOM 705 C CA . ARG A 1 90 ? -15.664 22.297 12.797 1 69.88 90 ARG A CA 1
ATOM 706 C C . ARG A 1 90 ? -14.992 22.078 14.148 1 69.88 90 ARG A C 1
ATOM 708 O O . ARG A 1 90 ? -15.109 21 14.742 1 69.88 90 ARG A O 1
ATOM 715 N N . GLY A 1 91 ? -14.016 22.859 14.359 1 70.94 91 GLY A N 1
ATOM 716 C CA . GLY A 1 91 ? -13.398 22.875 15.672 1 70.94 91 GLY A CA 1
ATOM 717 C C . GLY A 1 91 ? -13.445 24.25 16.328 1 70.94 91 GLY A C 1
ATOM 718 O O . GLY A 1 91 ? -13.703 25.25 15.672 1 70.94 91 GLY A O 1
ATOM 719 N N . THR A 1 92 ? -13.336 24.125 17.609 1 80.69 92 THR A N 1
ATOM 720 C CA . THR A 1 92 ? -13.18 25.406 18.297 1 80.69 92 THR A CA 1
ATOM 721 C C . THR A 1 92 ? -11.945 26.141 17.797 1 80.69 92 THR A C 1
ATOM 723 O O . THR A 1 92 ? -11.055 25.547 17.188 1 80.69 92 THR A O 1
ATOM 726 N N . GLU A 1 93 ? -11.977 27.375 17.953 1 84 93 GLU A N 1
ATOM 727 C CA . GLU A 1 93 ? -10.805 28.156 17.594 1 84 93 GLU A CA 1
ATOM 728 C C . GLU A 1 93 ? -9.547 27.625 18.281 1 84 93 GLU A C 1
ATOM 730 O O . GLU A 1 93 ? -8.477 27.594 17.672 1 84 93 GLU A O 1
ATOM 735 N N . TYR A 1 94 ? -9.711 27.219 19.453 1 85.19 94 TYR A N 1
ATOM 736 C CA . TYR A 1 94 ? -8.578 26.688 20.188 1 85.19 94 TYR A CA 1
ATOM 737 C C . TYR A 1 94 ? -8.062 25.406 19.562 1 85.19 94 TYR A C 1
ATOM 739 O O . TYR A 1 94 ? -6.855 25.234 19.375 1 85.19 94 TYR A O 1
ATOM 747 N N . ALA A 1 95 ? -8.914 24.516 19.219 1 84.56 95 ALA A N 1
ATOM 748 C CA . ALA A 1 95 ? -8.531 23.234 18.641 1 84.56 95 ALA A CA 1
ATOM 749 C C . ALA A 1 95 ? -7.84 23.438 17.297 1 84.56 95 ALA A C 1
ATOM 751 O O . ALA A 1 95 ? -6.84 22.781 17 1 84.56 95 ALA A O 1
ATOM 752 N N . LEU A 1 96 ? -8.336 24.375 16.547 1 88.5 96 LEU A N 1
ATOM 753 C CA . LEU A 1 96 ? -7.742 24.656 15.25 1 88.5 96 LEU A CA 1
ATOM 754 C C . LEU A 1 96 ? -6.359 25.266 15.406 1 88.5 96 LEU A C 1
ATOM 756 O O . LEU A 1 96 ? -5.453 24.984 14.617 1 88.5 96 LEU A O 1
ATOM 760 N N . GLU A 1 97 ? -6.277 26.047 16.406 1 91 97 GLU A N 1
ATOM 761 C CA . GLU A 1 97 ? -4.969 26.609 16.719 1 91 97 GLU A CA 1
ATOM 762 C C . GLU A 1 97 ? -3.969 25.516 17.094 1 91 97 GLU A C 1
ATOM 764 O O . GLU A 1 97 ? -2.797 25.578 16.719 1 91 97 GLU A O 1
ATOM 769 N N . GLN A 1 98 ? -4.422 24.547 17.797 1 89.94 98 GLN A N 1
ATOM 770 C CA . GLN A 1 98 ? -3.537 23.453 18.188 1 89.94 98 GLN A CA 1
ATOM 771 C C . GLN A 1 98 ? -3.148 22.609 16.984 1 89.94 98 GLN A C 1
ATOM 773 O O . GLN A 1 98 ? -2.021 22.109 16.906 1 89.94 98 GLN A O 1
ATOM 778 N N . VAL A 1 99 ? -4.07 22.438 16.078 1 91.56 99 VAL A N 1
ATOM 779 C CA . VAL A 1 99 ? -3.752 21.719 14.844 1 91.56 99 VAL A CA 1
ATOM 780 C C . VAL A 1 99 ? -2.666 22.469 14.078 1 91.56 99 VAL A C 1
ATOM 782 O O . VAL A 1 99 ? -1.719 21.859 13.57 1 91.56 99 VAL A O 1
ATOM 785 N N . TYR A 1 100 ? -2.879 23.766 14.062 1 93.19 100 TYR A N 1
ATOM 786 C CA . TYR A 1 100 ? -1.835 24.578 13.453 1 93.19 100 TYR A CA 1
ATOM 787 C C . TYR A 1 100 ? -0.501 24.375 14.156 1 93.19 100 TYR A C 1
ATOM 789 O O . TYR A 1 100 ? 0.537 24.234 13.516 1 93.19 100 TYR A O 1
ATOM 797 N N . ASN A 1 101 ? -0.466 24.328 15.445 1 93.75 101 ASN A N 1
ATOM 798 C CA . ASN A 1 101 ? 0.759 24.172 16.219 1 93.75 101 ASN A CA 1
ATOM 799 C C . ASN A 1 101 ? 1.434 22.828 15.945 1 93.75 101 ASN A C 1
ATOM 801 O O . ASN A 1 101 ? 2.662 22.734 15.922 1 93.75 101 ASN A O 1
ATOM 805 N N . ILE A 1 102 ? 0.675 21.859 15.766 1 94.62 102 ILE A N 1
ATOM 806 C CA . ILE A 1 102 ? 1.218 20.547 15.43 1 94.62 102 ILE A CA 1
ATOM 807 C C . ILE A 1 102 ? 1.95 20.625 14.094 1 94.62 102 ILE A C 1
ATOM 809 O O . ILE A 1 102 ? 3.111 20.219 13.992 1 94.62 102 ILE A O 1
ATOM 813 N N . ALA A 1 103 ? 1.299 21.188 13.078 1 95.12 103 ALA A N 1
ATOM 814 C CA . ALA A 1 103 ? 1.905 21.312 11.75 1 95.12 103 ALA A CA 1
ATOM 815 C C . ALA A 1 103 ? 3.156 22.188 11.80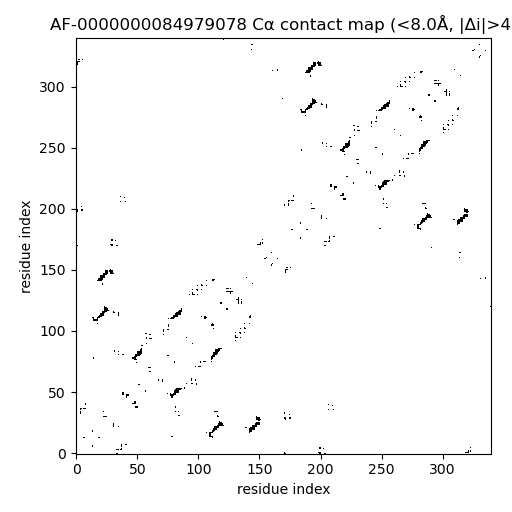5 1 95.12 103 ALA A C 1
ATOM 817 O O . ALA A 1 103 ? 4.195 21.812 11.25 1 95.12 103 ALA A O 1
ATOM 818 N N . ASP A 1 104 ? 3.039 23.25 12.562 1 95.44 104 ASP A N 1
ATOM 819 C CA . ASP A 1 104 ? 4.141 24.203 12.656 1 95.44 104 ASP A CA 1
ATOM 820 C C . ASP A 1 104 ? 5.328 23.594 13.398 1 95.44 104 ASP A C 1
ATOM 822 O O . ASP A 1 104 ? 6.477 23.766 12.992 1 95.44 104 ASP A O 1
ATOM 826 N N . SER A 1 105 ? 5.035 22.938 14.461 1 95.12 105 SER A N 1
ATOM 827 C CA . SER A 1 105 ? 6.094 22.312 15.234 1 95.12 105 SER A CA 1
ATOM 828 C C . SER A 1 105 ? 6.836 21.266 14.406 1 95.12 105 SER A C 1
ATOM 830 O O . SER A 1 105 ? 8.07 21.219 14.422 1 95.12 105 SER A O 1
ATOM 832 N N . ARG A 1 106 ? 6.117 20.547 13.664 1 96.12 106 ARG A N 1
ATOM 833 C CA . ARG A 1 106 ? 6.75 19.531 12.836 1 96.12 106 ARG A CA 1
ATOM 834 C C . ARG A 1 106 ? 7.551 20.156 11.695 1 96.12 106 ARG A C 1
ATOM 836 O O . ARG A 1 106 ? 8.625 19.672 11.344 1 96.12 106 ARG A O 1
ATOM 843 N N . TYR A 1 107 ? 7.023 21.203 11.195 1 94.25 107 TYR A N 1
ATOM 844 C CA . TYR A 1 107 ? 7.75 21.953 10.172 1 94.25 107 TYR A CA 1
ATOM 845 C C . TYR A 1 107 ? 9.094 22.422 10.695 1 94.25 107 TYR A C 1
ATOM 847 O O . TYR A 1 107 ? 10.133 22.203 10.062 1 94.25 107 TYR A O 1
ATOM 855 N N . ARG A 1 108 ? 9.062 22.891 11.883 1 94.38 108 ARG A N 1
ATOM 856 C CA . ARG A 1 108 ? 10.258 23.484 12.469 1 94.38 108 ARG A CA 1
ATOM 857 C C . ARG A 1 108 ? 11.25 22.422 12.898 1 94.38 108 ARG A C 1
ATOM 859 O O . ARG A 1 108 ? 12.461 22.625 12.859 1 94.38 108 ARG A O 1
ATOM 866 N N . SER A 1 109 ? 10.758 21.328 13.273 1 95.06 109 SER A N 1
ATOM 867 C CA . SER A 1 109 ? 11.617 20.25 13.742 1 95.06 109 SER A CA 1
ATOM 868 C C . SER A 1 109 ? 11.992 19.312 12.609 1 95.06 109 SER A C 1
ATOM 870 O O . SER A 1 109 ? 12.625 18.266 12.836 1 95.06 109 SER A O 1
ATOM 872 N N . ARG A 1 110 ? 11.469 19.578 11.438 1 93.12 110 ARG A N 1
ATOM 873 C CA . ARG A 1 110 ? 11.789 18.828 10.227 1 93.12 110 ARG A CA 1
ATOM 874 C C . ARG A 1 110 ? 11.305 17.391 10.336 1 93.12 110 ARG A C 1
ATOM 876 O O . ARG A 1 110 ? 12.062 16.438 10.102 1 93.12 110 ARG A O 1
ATOM 883 N N . LYS A 1 111 ? 10.156 17.25 10.742 1 97 111 LYS A N 1
ATOM 884 C CA . LYS A 1 111 ? 9.469 15.961 10.805 1 97 111 LYS A CA 1
ATOM 885 C C . LYS A 1 111 ? 8.297 15.922 9.82 1 97 111 LYS A C 1
ATOM 887 O O . LYS A 1 111 ? 7.305 16.625 10 1 97 111 LYS A O 1
ATOM 892 N N . PRO A 1 112 ? 8.359 15.07 8.82 1 96.94 112 PRO A N 1
ATOM 893 C CA . PRO A 1 112 ? 7.363 15.078 7.746 1 96.94 112 PRO A CA 1
ATOM 894 C C . PRO A 1 112 ? 5.969 14.695 8.227 1 96.94 112 PRO A C 1
ATOM 896 O O . PRO A 1 112 ? 5.828 14.039 9.266 1 96.94 112 PRO A O 1
ATOM 899 N N . LEU A 1 113 ? 5.035 15.156 7.449 1 97.44 113 LEU A N 1
ATOM 900 C CA . LEU A 1 113 ? 3.607 14.953 7.672 1 97.44 113 LEU A CA 1
ATOM 901 C C . LEU A 1 113 ? 2.918 14.484 6.398 1 97.44 113 LEU A C 1
ATOM 903 O O . LEU A 1 113 ? 3.188 15 5.312 1 97.44 113 LEU A O 1
ATOM 907 N N . ILE A 1 114 ? 2.16 13.367 6.555 1 96.94 114 ILE A N 1
ATOM 908 C CA . ILE A 1 114 ? 1.277 12.977 5.461 1 96.94 114 ILE A CA 1
ATOM 909 C C . ILE A 1 114 ? -0.174 13.25 5.848 1 96.94 114 ILE A C 1
ATOM 911 O O . ILE A 1 114 ? -0.615 12.875 6.938 1 96.94 114 ILE A O 1
ATOM 915 N N . VAL A 1 115 ? -0.867 13.977 4.984 1 96.69 115 VAL A N 1
ATOM 916 C CA . VAL A 1 115 ? -2.26 14.336 5.23 1 96.69 115 VAL A CA 1
ATOM 917 C C . VAL A 1 115 ? -3.129 13.859 4.07 1 96.69 115 VAL A C 1
ATOM 919 O O . VAL A 1 115 ? -2.752 14.008 2.904 1 96.69 115 VAL A O 1
ATOM 922 N N . THR A 1 116 ? -4.25 13.219 4.398 1 95.81 116 THR A N 1
ATOM 923 C CA . THR A 1 116 ? -5.25 12.961 3.369 1 95.81 116 THR A CA 1
ATOM 924 C C . THR A 1 116 ? -6.453 13.883 3.543 1 95.81 116 THR A C 1
ATOM 926 O O . THR A 1 116 ? -6.781 14.281 4.66 1 95.81 116 THR A O 1
ATOM 929 N N . THR A 1 117 ? -7.094 14.266 2.441 1 93.75 117 THR A N 1
ATOM 930 C CA . THR A 1 117 ? -8.242 15.156 2.551 1 93.75 117 THR A CA 1
ATOM 931 C C . THR A 1 117 ? -9.148 15.016 1.335 1 93.75 117 THR A C 1
ATOM 933 O O . THR A 1 117 ? -8.695 14.672 0.245 1 93.75 117 THR A O 1
ATOM 936 N N . ASN A 1 118 ? -10.438 15.32 1.582 1 91.88 118 ASN A N 1
ATOM 937 C CA . ASN A 1 118 ? -11.398 15.375 0.482 1 91.88 118 ASN A CA 1
ATOM 938 C C . ASN A 1 118 ? -11.484 16.781 -0.11 1 91.88 118 ASN A C 1
ATOM 940 O O . ASN A 1 118 ? -12.156 17 -1.116 1 91.88 118 ASN A O 1
ATOM 944 N N . LEU A 1 119 ? -10.742 17.672 0.448 1 89.25 119 LEU A N 1
ATOM 945 C CA . LEU A 1 119 ? -10.719 19.031 -0.068 1 89.25 119 LEU A CA 1
ATOM 946 C C . LEU A 1 119 ? -9.906 19.109 -1.357 1 89.25 119 LEU A C 1
ATOM 948 O O . LEU A 1 119 ? -8.867 18.469 -1.479 1 89.25 119 LEU A O 1
ATOM 952 N N . THR A 1 120 ? -10.422 19.938 -2.258 1 86 120 THR A N 1
ATOM 953 C CA . THR A 1 120 ? -9.633 20.219 -3.449 1 86 120 THR A CA 1
ATOM 954 C C . THR A 1 120 ? -8.57 21.266 -3.15 1 86 120 THR A C 1
ATOM 956 O O . THR A 1 120 ? -8.641 21.969 -2.131 1 86 120 THR A O 1
ATOM 959 N N . LEU A 1 121 ? -7.637 21.344 -4.09 1 82.88 121 LEU A N 1
ATOM 960 C CA . LEU A 1 121 ? -6.613 22.359 -3.928 1 82.88 121 LEU A CA 1
ATOM 961 C C . LEU A 1 121 ? -7.23 23.766 -3.936 1 82.88 121 LEU A C 1
ATOM 963 O O . LEU A 1 121 ? -6.809 24.641 -3.178 1 82.88 121 LEU A O 1
ATOM 967 N N . ASP A 1 122 ? -8.25 23.891 -4.75 1 85.62 122 ASP A N 1
ATOM 968 C CA . ASP A 1 122 ? -8.938 25.172 -4.828 1 85.62 122 ASP A CA 1
ATOM 969 C C . ASP A 1 122 ? -9.617 25.516 -3.506 1 85.62 122 ASP A C 1
ATOM 971 O O . ASP A 1 122 ? -9.578 26.672 -3.059 1 85.62 122 ASP A O 1
ATOM 975 N N . GLU A 1 123 ? -10.203 24.562 -2.887 1 86.12 123 GLU A N 1
ATOM 976 C CA . GLU A 1 123 ? -10.852 24.766 -1.597 1 86.12 123 GLU A CA 1
ATOM 977 C C . GLU A 1 123 ? -9.836 25.109 -0.514 1 86.12 123 GLU A C 1
ATOM 979 O O . GLU A 1 123 ? -10.125 25.906 0.385 1 86.12 123 GLU A O 1
ATOM 984 N N . MET A 1 124 ? -8.695 24.609 -0.637 1 84.38 124 MET A N 1
ATOM 985 C CA . MET A 1 124 ? -7.652 24.875 0.346 1 84.38 124 MET A CA 1
ATOM 986 C C . MET A 1 124 ? -7.105 26.297 0.183 1 84.38 124 MET A C 1
ATOM 988 O O . MET A 1 124 ? -6.684 26.922 1.159 1 84.38 124 MET A O 1
ATOM 992 N N . ARG A 1 125 ? -7.129 26.719 -1.014 1 83.81 125 ARG A N 1
ATOM 993 C CA . ARG A 1 125 ? -6.613 28.047 -1.303 1 83.81 125 ARG A CA 1
ATOM 994 C C . ARG A 1 125 ? -7.656 29.125 -0.988 1 83.81 125 ARG A C 1
ATOM 996 O O . ARG A 1 125 ? -7.344 30.312 -0.974 1 83.81 125 ARG A O 1
ATOM 1003 N N . ARG A 1 126 ? -8.984 28.672 -0.776 1 87.19 126 ARG A N 1
ATOM 1004 C CA . ARG A 1 126 ? -10.062 29.562 -0.384 1 87.19 126 ARG A CA 1
ATOM 1005 C C . ARG A 1 126 ? -10.688 29.125 0.937 1 87.19 126 ARG A C 1
ATOM 1007 O O . ARG A 1 126 ? -11.859 28.75 0.982 1 87.19 126 ARG A O 1
ATOM 1014 N N . PRO A 1 127 ? -9.859 29.344 1.921 1 84.56 127 PRO A N 1
ATOM 1015 C CA . PRO A 1 127 ? -10.344 28.859 3.223 1 84.56 127 PRO A CA 1
ATOM 1016 C C . PRO A 1 127 ? -11.586 29.609 3.693 1 84.56 127 PRO A C 1
ATOM 1018 O O . PRO A 1 127 ? -11.828 30.75 3.268 1 84.56 127 PRO A O 1
ATOM 1021 N N . GLN A 1 128 ? -12.328 28.953 4.57 1 81.19 128 GLN A N 1
ATOM 1022 C CA . GLN A 1 128 ? -13.578 29.5 5.094 1 81.19 128 GLN A CA 1
ATOM 1023 C C . GLN A 1 128 ? -13.305 30.562 6.16 1 81.19 128 GLN A C 1
ATOM 1025 O O . GLN A 1 128 ? -14.141 31.438 6.395 1 81.19 128 GLN A O 1
ATOM 1030 N N . ASP A 1 129 ? -12.25 30.406 6.875 1 87.81 129 ASP A N 1
ATOM 1031 C CA . ASP A 1 129 ? -11.898 31.297 7.977 1 87.81 129 ASP A CA 1
ATOM 1032 C C . ASP A 1 129 ? -10.383 31.359 8.172 1 87.81 129 ASP A C 1
ATOM 1034 O O . ASP A 1 129 ? -9.641 30.609 7.543 1 87.81 129 ASP A O 1
ATOM 1038 N N . THR A 1 130 ? -9.969 32.25 9.055 1 89.62 130 THR A N 1
ATOM 1039 C CA . THR A 1 130 ? -8.555 32.562 9.266 1 89.62 130 THR A CA 1
ATOM 1040 C C . THR A 1 130 ? -7.836 31.359 9.883 1 89.62 130 THR A C 1
ATOM 1042 O O . THR A 1 130 ? -6.734 31 9.461 1 89.62 130 THR A O 1
ATOM 1045 N N . PRO A 1 131 ? -8.398 30.688 10.828 1 88.38 131 PRO A N 1
ATOM 1046 C CA . PRO A 1 131 ? -7.703 29.547 11.422 1 88.38 131 PRO A CA 1
ATOM 1047 C C . PRO A 1 131 ? -7.422 28.438 10.414 1 88.38 131 PRO A C 1
ATOM 1049 O O . PRO A 1 131 ? -6.32 27.891 10.391 1 88.38 131 PRO A O 1
ATOM 1052 N N . HIS A 1 132 ? -8.297 28.203 9.5 1 89.94 132 HIS A N 1
ATOM 1053 C CA . HIS A 1 132 ? -8.094 27.188 8.477 1 89.94 132 HIS A CA 1
ATOM 1054 C C . HIS A 1 132 ? -7.039 27.625 7.465 1 89.94 132 HIS A C 1
ATOM 1056 O O . HIS A 1 132 ? -6.234 26.812 7.004 1 89.94 132 HIS A O 1
ATOM 1062 N N . ALA A 1 133 ? -7.098 28.891 7.211 1 90.75 133 ALA A N 1
ATOM 1063 C CA . ALA A 1 133 ? -6.133 29.438 6.258 1 90.75 133 ALA A CA 1
ATOM 1064 C C . ALA A 1 133 ? -4.703 29.203 6.734 1 90.75 133 ALA A C 1
ATOM 1066 O O . ALA A 1 133 ? -3.834 28.828 5.949 1 90.75 133 ALA A O 1
ATOM 1067 N N . ARG A 1 134 ? -4.453 29.406 8.023 1 92.81 134 ARG A N 1
ATOM 1068 C CA . ARG A 1 134 ? -3.123 29.234 8.602 1 92.81 134 ARG A CA 1
ATOM 1069 C C . ARG A 1 134 ? -2.666 27.781 8.516 1 92.81 134 ARG A C 1
ATOM 1071 O O . ARG A 1 134 ? -1.511 27.516 8.195 1 92.81 134 ARG A O 1
ATOM 1078 N N . ILE A 1 135 ? -3.549 26.938 8.781 1 92.44 135 ILE A N 1
ATOM 1079 C CA . ILE A 1 135 ? -3.24 25.516 8.766 1 92.44 135 ILE A CA 1
ATOM 1080 C C . ILE A 1 135 ? -2.912 25.078 7.336 1 92.44 135 ILE A C 1
ATOM 1082 O O . ILE A 1 135 ? -1.896 24.422 7.102 1 92.44 135 ILE A O 1
ATOM 1086 N N . TYR A 1 136 ? -3.742 25.531 6.359 1 91 136 TYR A N 1
ATOM 1087 C CA . TYR A 1 136 ? -3.561 25.109 4.973 1 91 136 TYR A CA 1
ATOM 1088 C C . TYR A 1 136 ? -2.25 25.656 4.414 1 91 136 TYR A C 1
ATOM 1090 O O . TYR A 1 136 ? -1.525 24.938 3.713 1 91 136 TYR A O 1
ATOM 1098 N N . ASP A 1 137 ? -1.954 26.828 4.766 1 90.69 137 ASP A N 1
ATOM 1099 C CA . ASP A 1 137 ? -0.708 27.438 4.312 1 90.69 137 ASP A CA 1
ATOM 1100 C C . ASP A 1 137 ? 0.502 26.641 4.789 1 90.69 137 ASP A C 1
ATOM 1102 O O . ASP A 1 137 ? 1.422 26.375 4.016 1 90.69 137 ASP A O 1
ATOM 1106 N N . ARG A 1 138 ? 0.465 26.25 6.043 1 93.62 138 ARG A N 1
ATOM 1107 C CA . ARG A 1 138 ? 1.574 25.5 6.613 1 93.62 138 ARG A CA 1
ATOM 1108 C C . ARG A 1 138 ? 1.693 24.125 5.957 1 93.62 138 ARG A C 1
ATOM 1110 O O . ARG A 1 138 ? 2.799 23.672 5.645 1 93.62 138 ARG A O 1
ATOM 1117 N N . LEU A 1 139 ? 0.585 23.469 5.691 1 92.44 139 LEU A N 1
ATOM 1118 C CA . LEU A 1 139 ? 0.571 22.156 5.062 1 92.44 139 LEU A CA 1
ATOM 1119 C C . LEU A 1 139 ? 1.119 22.219 3.639 1 92.44 139 LEU A C 1
ATOM 1121 O O . LEU A 1 139 ? 1.904 21.375 3.227 1 92.44 139 LEU A O 1
ATOM 1125 N N . LEU A 1 140 ? 0.661 23.234 2.953 1 87 140 LEU A N 1
ATOM 1126 C CA . LEU A 1 140 ? 1.082 23.391 1.565 1 87 140 LEU A CA 1
ATOM 1127 C C . LEU A 1 140 ? 2.57 23.719 1.48 1 87 140 LEU A C 1
ATOM 1129 O O . LEU A 1 140 ? 3.205 23.469 0.452 1 87 140 LEU A O 1
ATOM 1133 N N . GLU A 1 141 ? 3.115 24.188 2.543 1 88.94 141 GLU A N 1
ATOM 1134 C CA . GLU A 1 141 ? 4.543 24.5 2.592 1 88.94 141 GLU A CA 1
ATOM 1135 C C . GLU A 1 141 ? 5.371 23.234 2.826 1 88.94 141 GLU A C 1
ATOM 1137 O O . GLU A 1 141 ? 6.473 23.094 2.283 1 88.94 141 GLU A O 1
ATOM 1142 N N . MET A 1 142 ? 4.852 22.328 3.566 1 91.69 142 MET A N 1
ATOM 1143 C CA . MET A 1 142 ? 5.715 21.219 3.986 1 91.69 142 MET A CA 1
ATOM 1144 C C . MET A 1 142 ? 5.328 19.922 3.279 1 91.69 142 MET A C 1
ATOM 1146 O O . MET A 1 142 ? 6.039 18.922 3.381 1 91.69 142 MET A O 1
ATOM 1150 N N . CYS A 1 143 ? 4.16 19.969 2.564 1 92.56 143 CYS A N 1
ATOM 1151 C CA . CYS A 1 143 ? 3.699 18.75 1.916 1 92.56 143 CYS A CA 1
ATOM 1152 C C . CYS A 1 143 ? 3.586 18.953 0.408 1 92.56 143 CYS A C 1
ATOM 1154 O O . CYS A 1 143 ? 3.162 20 -0.056 1 92.56 143 CYS A O 1
ATOM 1156 N N . VAL A 1 144 ? 3.906 17.922 -0.308 1 88.5 144 VAL A N 1
ATOM 1157 C CA . VAL A 1 144 ? 3.689 17.891 -1.75 1 88.5 144 VAL A CA 1
ATOM 1158 C C . VAL A 1 144 ? 2.277 17.391 -2.049 1 88.5 144 VAL A C 1
ATOM 1160 O O . VAL A 1 144 ? 1.895 16.297 -1.618 1 88.5 144 VAL A O 1
ATOM 1163 N N . PRO A 1 145 ? 1.516 18.203 -2.773 1 87.44 145 PRO A N 1
ATOM 1164 C CA . PRO A 1 145 ? 0.16 17.766 -3.111 1 87.44 145 PRO A CA 1
ATOM 1165 C C . PRO A 1 145 ? 0.145 16.672 -4.176 1 87.44 145 PRO A C 1
ATOM 1167 O O . PRO A 1 145 ? 0.822 16.781 -5.199 1 87.44 145 PRO A O 1
ATOM 1170 N N . ILE A 1 146 ? -0.5 15.625 -3.877 1 85.94 146 ILE A N 1
ATOM 1171 C CA . ILE A 1 146 ? -0.689 14.516 -4.809 1 85.94 146 ILE A CA 1
ATOM 1172 C C . ILE A 1 146 ? -2.18 14.234 -4.984 1 85.94 146 ILE A C 1
ATOM 1174 O O . ILE A 1 146 ? -2.893 14 -4.004 1 85.94 146 ILE A O 1
ATOM 1178 N N . SER A 1 147 ? -2.621 14.289 -6.223 1 84.62 147 SER A N 1
ATOM 1179 C CA . SER A 1 147 ? -4.02 13.992 -6.512 1 84.62 147 SER A CA 1
ATOM 1180 C C . SER A 1 147 ? -4.242 12.492 -6.672 1 84.62 147 SER A C 1
ATOM 1182 O O . SER A 1 147 ? -3.512 11.828 -7.41 1 84.62 147 SER A O 1
ATOM 1184 N N . CYS A 1 148 ? -5.188 11.977 -5.844 1 83.5 148 CYS A N 1
ATOM 1185 C CA . CYS A 1 148 ? -5.617 10.594 -5.988 1 83.5 148 CYS A CA 1
ATOM 1186 C C . CYS A 1 148 ? -6.91 10.508 -6.793 1 83.5 148 CYS A C 1
ATOM 1188 O O . CYS A 1 148 ? -7.902 11.148 -6.449 1 83.5 148 CYS A O 1
ATOM 1190 N N . ILE A 1 149 ? -6.875 9.914 -7.93 1 73 149 ILE A N 1
ATOM 1191 C CA . ILE A 1 149 ? -8.039 9.828 -8.797 1 73 149 ILE A CA 1
ATOM 1192 C C . ILE A 1 149 ? -8.602 8.406 -8.766 1 73 149 ILE A C 1
ATOM 1194 O O . ILE A 1 149 ? -7.852 7.441 -8.602 1 73 149 ILE A O 1
ATOM 1198 N N . GLY A 1 150 ? -10.023 8.375 -8.43 1 58.12 150 GLY A N 1
ATOM 1199 C CA . GLY A 1 150 ? -10.703 7.09 -8.414 1 58.12 150 GLY A CA 1
ATOM 1200 C C . GLY A 1 150 ? -10.656 6.379 -9.75 1 58.12 150 GLY A C 1
ATOM 1201 O O . GLY A 1 150 ? -10.633 7.023 -10.805 1 58.12 150 GLY A O 1
ATOM 1202 N N . VAL A 1 151 ? -10.141 5.414 -9.844 1 46.12 151 VAL A N 1
ATOM 1203 C CA . VAL A 1 151 ? -10.359 4.629 -11.055 1 46.12 151 VAL A CA 1
ATOM 1204 C C . VAL A 1 151 ? -11.617 3.777 -10.906 1 46.12 151 VAL A C 1
ATOM 1206 O O . VAL A 1 151 ? -11.922 3.305 -9.812 1 46.12 151 VAL A O 1
ATOM 1209 N N . SER A 1 152 ? -12.812 4.23 -11.539 1 40.47 152 SER A N 1
ATOM 1210 C CA . SER A 1 152 ? -13.953 3.324 -11.617 1 40.47 152 SER A CA 1
ATOM 1211 C C . SER A 1 152 ? -13.508 1.913 -11.992 1 40.47 152 SER A C 1
ATOM 1213 O O . SER A 1 152 ? -12.625 1.734 -12.836 1 40.47 152 SER A O 1
ATOM 1215 N N . PHE A 1 153 ? -13.562 1.249 -10.969 1 35.25 153 PHE A N 1
ATOM 1216 C CA . PHE A 1 153 ? -13.492 -0.163 -11.32 1 35.25 153 PHE A CA 1
ATOM 1217 C C . PHE A 1 153 ? -14.516 -0.501 -12.398 1 35.25 153 PHE A C 1
ATOM 1219 O O . PHE A 1 153 ? -15.719 -0.312 -12.203 1 35.25 153 PHE A O 1
ATOM 1226 N N . ARG A 1 154 ? -14.617 -0.055 -13.438 1 33.88 154 ARG A N 1
ATOM 1227 C CA . ARG A 1 154 ? -15.609 -0.663 -14.32 1 33.88 154 ARG A CA 1
ATOM 1228 C C . ARG A 1 154 ? -15.594 -2.184 -14.195 1 33.88 154 ARG A C 1
ATOM 1230 O O . ARG A 1 154 ? -14.523 -2.799 -14.203 1 33.88 154 ARG A O 1
ATOM 1237 N N . LYS A 1 155 ? -16.578 -2.627 -13.453 1 37 155 LYS A N 1
ATOM 1238 C CA . LYS A 1 155 ? -16.953 -4.035 -13.523 1 37 155 LYS A CA 1
ATOM 1239 C C . LYS A 1 155 ? -16.578 -4.637 -14.875 1 37 155 LYS A C 1
ATOM 1241 O O . LYS A 1 155 ? -17.25 -4.383 -15.883 1 37 155 LYS A O 1
ATOM 1246 N N . GLU A 1 156 ? -15.477 -4.664 -15.398 1 36.22 156 GLU A N 1
ATOM 1247 C CA . GLU A 1 156 ? -15.555 -5.559 -16.547 1 36.22 156 GLU A CA 1
ATOM 1248 C C . GLU A 1 156 ? -16.078 -6.934 -16.141 1 36.22 156 GLU A C 1
ATOM 1250 O O . GLU A 1 156 ? -15.672 -7.484 -15.125 1 36.22 156 GLU A O 1
ATOM 1255 N N . THR A 1 157 ? -17.344 -7.273 -16.328 1 37.44 157 THR A N 1
ATOM 1256 C CA . THR A 1 157 ? -17.953 -8.586 -16.156 1 37.44 157 THR A CA 1
ATOM 1257 C C . THR A 1 157 ? -16.906 -9.688 -16.25 1 37.44 157 THR A C 1
ATOM 1259 O O . THR A 1 157 ? -15.82 -9.477 -16.797 1 37.44 157 THR A O 1
ATOM 1262 N N . ALA A 1 158 ? -17.094 -10.828 -15.688 1 41.44 158 ALA A N 1
ATOM 1263 C CA . ALA A 1 158 ? -16.312 -12.016 -16.031 1 41.44 158 ALA A CA 1
ATOM 1264 C C . ALA A 1 158 ? -15.961 -12.023 -17.516 1 41.44 158 ALA A C 1
ATOM 1266 O O . ALA A 1 158 ? -14.836 -12.375 -17.891 1 41.44 158 ALA A O 1
ATOM 1267 N N . GLN A 1 159 ? -16.828 -11.672 -18.438 1 39.88 159 GLN A N 1
ATOM 1268 C CA . GLN A 1 159 ? -16.781 -11.562 -19.891 1 39.88 159 GLN A CA 1
ATOM 1269 C C . GLN A 1 159 ? -15.875 -10.406 -20.328 1 39.88 159 GLN A C 1
ATOM 1271 O O . GLN A 1 159 ? -15.109 -10.539 -21.281 1 39.88 159 GLN A O 1
ATOM 1276 N N . GLU A 1 160 ? -15.906 -9.156 -19.672 1 41.78 160 GLU A N 1
ATOM 1277 C CA . GLU A 1 160 ? -15.047 -8.078 -20.125 1 41.78 160 GLU A CA 1
ATOM 1278 C C . GLU A 1 160 ? -13.656 -8.164 -19.5 1 41.78 160 GLU A C 1
ATOM 1280 O O . GLU A 1 160 ? -12.68 -7.695 -20.078 1 41.78 160 GLU A O 1
ATOM 1285 N N . LYS A 1 161 ? -13.484 -8.703 -18.406 1 44.53 161 LYS A N 1
ATOM 1286 C CA . LYS A 1 161 ? -12.18 -9.156 -17.938 1 44.53 161 LYS A CA 1
ATOM 1287 C C . LYS A 1 161 ? -11.508 -10.047 -18.969 1 44.53 161 LYS A C 1
ATOM 1289 O O . LYS A 1 161 ? -10.312 -9.914 -19.234 1 44.53 161 LYS A O 1
ATOM 1294 N N . LEU A 1 162 ? -12.211 -11.047 -19.516 1 41.91 162 LEU A N 1
ATOM 1295 C CA . LEU A 1 162 ? -11.906 -11.906 -20.641 1 41.91 162 LEU A CA 1
ATOM 1296 C C . LEU A 1 162 ? -11.742 -11.078 -21.922 1 41.91 162 LEU A C 1
ATOM 1298 O O . LEU A 1 162 ? -10.828 -11.336 -22.719 1 41.91 162 LEU A O 1
ATOM 1302 N N . GLU A 1 163 ? -12.508 -10.086 -22.281 1 42.28 163 GLU A N 1
ATOM 1303 C CA . GLU A 1 163 ? -12.406 -9.242 -23.469 1 42.28 163 GLU A CA 1
ATOM 1304 C C . GLU A 1 163 ? -11.25 -8.258 -23.344 1 42.28 163 GLU A C 1
ATOM 1306 O O . GLU A 1 163 ? -10.539 -7.992 -24.312 1 42.28 163 GLU A O 1
ATOM 1311 N N . ARG A 1 164 ? -10.93 -7.629 -22.375 1 39.69 164 ARG A N 1
ATOM 1312 C CA . ARG A 1 164 ? -9.781 -6.754 -22.188 1 39.69 164 ARG A CA 1
ATOM 1313 C C . ARG A 1 164 ? -8.508 -7.562 -21.984 1 39.69 164 ARG A C 1
ATOM 1315 O O . ARG A 1 164 ? -7.438 -7.172 -22.469 1 39.69 164 ARG A O 1
ATOM 1322 N N . MET A 1 165 ? -8.461 -8.602 -21.297 1 36.59 165 MET A N 1
ATOM 1323 C CA . MET A 1 165 ? -7.363 -9.539 -21.484 1 36.59 165 MET A CA 1
ATOM 1324 C C . MET A 1 165 ? -7.176 -9.867 -22.953 1 36.59 165 MET A C 1
ATOM 1326 O O . MET A 1 165 ? -6.047 -9.93 -23.453 1 36.59 165 MET A O 1
ATOM 1330 N N . LYS A 1 166 ? -8.172 -10.18 -23.75 1 36.66 166 LYS A N 1
ATOM 1331 C CA . LYS A 1 166 ? -8.164 -10.375 -25.188 1 36.66 166 LYS A CA 1
ATOM 1332 C C . LYS A 1 166 ? -7.664 -9.125 -25.906 1 36.66 166 LYS A C 1
ATOM 1334 O O . LYS A 1 166 ? -6.926 -9.227 -26.891 1 36.66 166 LYS A O 1
ATOM 1339 N N . ARG A 1 167 ? -8.016 -8.008 -25.578 1 37.84 167 ARG A N 1
ATOM 1340 C CA . ARG A 1 167 ? -7.496 -6.812 -26.25 1 37.84 167 ARG A CA 1
ATOM 1341 C C . ARG A 1 167 ? -6.055 -6.539 -25.828 1 37.84 167 ARG A C 1
ATOM 1343 O O . ARG A 1 167 ? -5.293 -5.934 -26.594 1 37.84 167 ARG A O 1
ATOM 1350 N N . LEU A 1 168 ? -5.59 -6.707 -24.781 1 33.38 168 LEU A N 1
ATOM 1351 C CA . LEU A 1 168 ? -4.184 -6.551 -24.422 1 33.38 168 LEU A CA 1
ATOM 1352 C C . LEU A 1 168 ? -3.35 -7.695 -24.984 1 33.38 168 LEU A C 1
ATOM 1354 O O . LEU A 1 168 ? -2.188 -7.5 -25.344 1 33.38 168 LEU A O 1
ATOM 1358 N N . ILE A 1 169 ? -3.855 -8.875 -24.984 1 33.84 169 ILE A N 1
ATOM 1359 C CA . ILE A 1 169 ? -3.1 -9.953 -25.609 1 33.84 169 ILE A CA 1
ATOM 1360 C C . ILE A 1 169 ? -3.447 -10.039 -27.094 1 33.84 169 ILE A C 1
ATOM 1362 O O . ILE A 1 169 ? -2.764 -10.719 -27.859 1 33.84 169 ILE A O 1
ATOM 1366 N N . GLY A 1 170 ? -4.52 -9.719 -27.578 1 36.22 170 GLY A N 1
ATOM 1367 C CA . GLY A 1 170 ? -4.664 -9.664 -29.016 1 36.22 170 GLY A CA 1
ATOM 1368 C C . GLY A 1 170 ? -4.176 -8.352 -29.625 1 36.22 170 GLY A C 1
ATOM 1369 O O . GLY A 1 170 ? -4.082 -7.344 -28.922 1 36.22 170 GLY A O 1
ATOM 1370 N N . MET B 1 1 ? -2.287 2.348 -8.797 1 46.75 1 MET B N 1
ATOM 1371 C CA . MET B 1 1 ? -2.611 2.471 -7.375 1 46.75 1 MET B CA 1
ATOM 1372 C C . MET B 1 1 ? -4.098 2.234 -7.137 1 46.75 1 MET B C 1
ATOM 1374 O O . MET B 1 1 ? -4.48 1.596 -6.152 1 46.75 1 MET B O 1
ATOM 1378 N N . HIS B 1 2 ? -4.836 2.598 -8.148 1 59.25 2 HIS B N 1
ATOM 1379 C CA . HIS B 1 2 ? -6.281 2.551 -7.98 1 59.25 2 HIS B CA 1
ATOM 1380 C C . HIS B 1 2 ? -6.785 1.111 -7.93 1 59.25 2 HIS B C 1
ATOM 1382 O O . HIS B 1 2 ? -7.668 0.786 -7.133 1 59.25 2 HIS B O 1
ATOM 1388 N N . HIS B 1 3 ? -5.898 0.262 -8.344 1 74.38 3 HIS B N 1
ATOM 1389 C CA . HIS B 1 3 ? -6.332 -1.128 -8.43 1 74.38 3 HIS B CA 1
ATOM 1390 C C . HIS B 1 3 ? -6.152 -1.846 -7.098 1 74.38 3 HIS B C 1
ATOM 1392 O O . HIS B 1 3 ? -7.02 -2.623 -6.684 1 74.38 3 HIS B O 1
ATOM 1398 N N . ALA B 1 4 ? -5.156 -1.424 -6.441 1 86.88 4 ALA B N 1
ATOM 1399 C CA . ALA B 1 4 ? -4.863 -2.098 -5.18 1 86.88 4 ALA B CA 1
ATOM 1400 C C . ALA B 1 4 ? -5.926 -1.781 -4.129 1 86.88 4 ALA B C 1
ATOM 1402 O O . ALA B 1 4 ? -6.426 -2.682 -3.453 1 86.88 4 ALA B O 1
ATOM 1403 N N . HIS B 1 5 ? -6.316 -0.522 -4.109 1 88.44 5 HIS B N 1
ATOM 1404 C CA . HIS B 1 5 ? -7.332 -0.112 -3.146 1 88.44 5 HIS B CA 1
ATOM 1405 C C . HIS B 1 5 ? -8.664 -0.792 -3.432 1 88.44 5 HIS B C 1
ATOM 1407 O O . HIS B 1 5 ? -9.312 -1.301 -2.516 1 88.44 5 HIS B O 1
ATOM 1413 N N . ARG B 1 6 ? -9.062 -0.818 -4.641 1 85.69 6 ARG B N 1
ATOM 1414 C CA . ARG B 1 6 ? -10.328 -1.431 -5.023 1 85.69 6 ARG B CA 1
ATOM 1415 C C . ARG B 1 6 ? -10.312 -2.934 -4.766 1 85.69 6 ARG B C 1
ATOM 1417 O O . ARG B 1 6 ? -11.328 -3.51 -4.355 1 85.69 6 ARG B O 1
ATOM 1424 N N . TYR B 1 7 ? -9.195 -3.527 -5.059 1 90.12 7 TYR B N 1
ATOM 1425 C CA . TYR B 1 7 ? -9.055 -4.961 -4.82 1 90.12 7 TYR B CA 1
ATOM 1426 C C . TYR B 1 7 ? -9.305 -5.293 -3.354 1 90.12 7 TYR B C 1
ATOM 1428 O O . TYR B 1 7 ? -10.016 -6.254 -3.043 1 90.12 7 TYR B O 1
ATOM 1436 N N . VAL B 1 8 ? -8.773 -4.457 -2.496 1 93.44 8 VAL B N 1
ATOM 1437 C CA . VAL B 1 8 ? -8.922 -4.676 -1.061 1 93.44 8 VAL B CA 1
ATOM 1438 C C . VAL B 1 8 ? -10.359 -4.387 -0.641 1 93.44 8 VAL B C 1
ATOM 1440 O O . VAL B 1 8 ? -10.961 -5.16 0.107 1 93.44 8 VAL B O 1
ATOM 1443 N N . GLU B 1 9 ? -10.875 -3.336 -1.225 1 88.94 9 GLU B N 1
ATOM 1444 C CA . GLU B 1 9 ? -12.234 -2.939 -0.874 1 88.94 9 GLU B CA 1
ATOM 1445 C C . GLU B 1 9 ? -13.25 -3.996 -1.307 1 88.94 9 GLU B C 1
ATOM 1447 O O . GLU B 1 9 ? -14.242 -4.227 -0.618 1 88.94 9 GLU B O 1
ATOM 1452 N N . GLN B 1 10 ? -12.984 -4.582 -2.385 1 90.38 10 GLN B N 1
ATOM 1453 C CA . GLN B 1 10 ? -13.906 -5.566 -2.943 1 90.38 10 GLN B CA 1
ATOM 1454 C C . GLN B 1 10 ? -13.375 -6.984 -2.773 1 90.38 10 GLN B C 1
ATOM 1456 O O . GLN B 1 10 ? -13.57 -7.836 -3.643 1 90.38 10 GLN B O 1
ATOM 1461 N N . TRP B 1 11 ? -12.727 -7.262 -1.741 1 94.12 11 TRP B N 1
ATOM 1462 C CA . TRP B 1 11 ? -12.047 -8.531 -1.514 1 94.12 11 TRP B CA 1
ATOM 1463 C C . TRP B 1 11 ? -13.039 -9.695 -1.585 1 94.12 11 TRP B C 1
ATOM 1465 O O . TRP B 1 11 ? -12.75 -10.727 -2.205 1 94.12 11 TRP B O 1
ATOM 1475 N N . GLN B 1 12 ? -14.203 -9.516 -0.955 1 93.75 12 GLN B N 1
ATOM 1476 C CA . GLN B 1 12 ? -15.164 -10.617 -0.944 1 93.75 12 GLN B CA 1
ATOM 1477 C C . GLN B 1 12 ? -15.555 -11.016 -2.363 1 93.75 12 GLN B C 1
ATOM 1479 O O . GLN B 1 12 ? -15.641 -12.203 -2.678 1 93.75 12 GLN B O 1
ATOM 1484 N N . THR B 1 13 ? -15.711 -10.016 -3.145 1 89.62 13 THR B N 1
ATOM 1485 C CA . THR B 1 13 ? -16.062 -10.266 -4.539 1 89.62 13 THR B CA 1
ATOM 1486 C C . THR B 1 13 ? -14.875 -10.883 -5.285 1 89.62 13 THR B C 1
ATOM 1488 O O . THR B 1 13 ? -15.047 -11.844 -6.043 1 89.62 13 THR B O 1
ATOM 1491 N N . MET B 1 14 ? -13.648 -10.352 -5.035 1 90.19 14 MET B N 1
ATOM 1492 C CA . MET B 1 14 ? -12.453 -10.859 -5.699 1 90.19 14 MET B CA 1
ATOM 1493 C C . MET B 1 14 ? -12.211 -12.32 -5.336 1 90.19 14 MET B C 1
ATOM 1495 O O . MET B 1 14 ? -11.867 -13.133 -6.199 1 90.19 14 MET B O 1
ATOM 1499 N N . ARG B 1 15 ? -12.438 -12.609 -4.098 1 93.88 15 ARG B N 1
ATOM 1500 C CA . ARG B 1 15 ? -12.273 -13.977 -3.617 1 93.88 15 ARG B CA 1
ATOM 1501 C C . ARG B 1 15 ? -13.32 -14.898 -4.23 1 93.88 15 ARG B C 1
ATOM 1503 O O . ARG B 1 15 ? -12.992 -15.977 -4.73 1 93.88 15 ARG B O 1
ATOM 1510 N N . ALA B 1 16 ? -14.547 -14.469 -4.238 1 91.38 16 ALA B N 1
ATOM 1511 C CA . ALA B 1 16 ? -15.648 -15.281 -4.758 1 91.38 16 ALA B CA 1
ATOM 1512 C C . ALA B 1 16 ? -15.461 -15.578 -6.242 1 91.38 16 ALA B C 1
ATOM 1514 O O . ALA B 1 16 ? -15.773 -16.672 -6.707 1 91.38 16 ALA B O 1
ATOM 1515 N N . GLU B 1 17 ? -14.852 -14.656 -6.926 1 88.06 17 GLU B N 1
ATOM 1516 C CA . GLU B 1 17 ? -14.672 -14.805 -8.367 1 88.06 17 GLU B CA 1
ATOM 1517 C C . GLU B 1 17 ? -13.289 -15.359 -8.695 1 88.06 17 GLU B C 1
ATOM 1519 O O . GLU B 1 17 ? -12.938 -15.516 -9.867 1 88.06 17 GLU B O 1
ATOM 1524 N N . ASN B 1 18 ? -12.469 -15.633 -7.691 1 92.19 18 ASN B N 1
ATOM 1525 C CA . ASN B 1 18 ? -11.117 -16.141 -7.844 1 92.19 18 ASN B CA 1
ATOM 1526 C C . ASN B 1 18 ? -10.273 -15.234 -8.734 1 92.19 18 ASN B C 1
ATOM 1528 O O . ASN B 1 18 ? -9.625 -15.703 -9.672 1 92.19 18 ASN B O 1
ATOM 1532 N N . LEU B 1 19 ? -10.367 -13.961 -8.367 1 90.75 19 LEU B N 1
ATOM 1533 C CA . LEU B 1 19 ? -9.633 -12.977 -9.148 1 90.75 19 LEU B CA 1
ATOM 1534 C C . LEU B 1 19 ? -8.312 -12.617 -8.477 1 90.75 19 LEU B C 1
ATOM 1536 O O . LEU B 1 19 ? -8.297 -12 -7.41 1 90.75 19 LEU B O 1
ATOM 1540 N N . GLY B 1 20 ? -7.273 -13.039 -9.141 1 95.12 20 GLY B N 1
ATOM 1541 C CA . GLY B 1 20 ? -5.934 -12.664 -8.703 1 95.12 20 GLY B CA 1
ATOM 1542 C C . GLY B 1 20 ? -5.34 -11.531 -9.523 1 95.12 20 GLY B C 1
ATOM 1543 O O . GLY B 1 20 ? -6.012 -10.969 -10.398 1 95.12 20 GLY B O 1
ATOM 1544 N N . LEU B 1 21 ? -4.16 -11.133 -9.141 1 93.06 21 LEU B N 1
ATOM 1545 C CA . LEU B 1 21 ? -3.475 -10.07 -9.867 1 93.06 21 LEU B CA 1
ATOM 1546 C C . LEU B 1 21 ? -2.102 -10.539 -10.344 1 93.06 21 LEU B C 1
ATOM 1548 O O . LEU B 1 21 ? -1.398 -11.25 -9.617 1 93.06 21 LEU B O 1
ATOM 1552 N N . PHE B 1 22 ? -1.888 -10.227 -11.57 1 92.38 22 PHE B N 1
ATOM 1553 C CA . PHE B 1 22 ? -0.556 -10.359 -12.148 1 92.38 22 PHE B CA 1
ATOM 1554 C C . PHE B 1 22 ? 0.089 -8.992 -12.352 1 92.38 22 PHE B C 1
ATOM 1556 O O . PHE B 1 22 ? -0.182 -8.312 -13.344 1 92.38 22 PHE B O 1
ATOM 1563 N N . LEU B 1 23 ? 0.999 -8.602 -11.352 1 91.81 23 LEU B N 1
ATOM 1564 C CA . LEU B 1 23 ? 1.665 -7.309 -11.383 1 91.81 23 LEU B CA 1
ATOM 1565 C C . LEU B 1 23 ? 3 -7.402 -12.117 1 91.81 23 LEU B C 1
ATOM 1567 O O . LEU B 1 23 ? 3.914 -8.094 -11.664 1 91.81 23 LEU B O 1
ATOM 1571 N N . TRP B 1 24 ? 3.086 -6.656 -13.234 1 90.62 24 TRP B N 1
ATOM 1572 C CA . TRP B 1 24 ? 4.309 -6.766 -14.023 1 90.62 24 TRP B CA 1
ATOM 1573 C C . TRP B 1 24 ? 4.855 -5.387 -14.375 1 90.62 24 TRP B C 1
ATOM 1575 O O . TRP B 1 24 ? 4.117 -4.398 -14.367 1 90.62 24 TRP B O 1
ATOM 1585 N N . GLY B 1 25 ? 6.184 -5.348 -14.633 1 88.06 25 GLY B N 1
ATOM 1586 C CA . GLY B 1 25 ? 6.883 -4.113 -14.938 1 88.06 25 GLY B CA 1
ATOM 1587 C C . GLY B 1 25 ? 8.375 -4.18 -14.648 1 88.06 25 GLY B C 1
ATOM 1588 O O . GLY B 1 25 ? 8.867 -5.203 -14.164 1 88.06 25 GLY B O 1
ATOM 1589 N N . GLY B 1 26 ? 9.047 -3.109 -15.016 1 85.94 26 GLY B N 1
ATOM 1590 C CA . GLY B 1 26 ? 10.492 -3.061 -14.82 1 85.94 26 GLY B CA 1
ATOM 1591 C C . GLY B 1 26 ? 10.891 -3.018 -13.359 1 85.94 26 GLY B C 1
ATOM 1592 O O . GLY B 1 26 ? 10.039 -2.887 -12.477 1 85.94 26 GLY B O 1
ATOM 1593 N N . VAL B 1 27 ? 12.133 -3.182 -13.047 1 87 27 VAL B N 1
ATOM 1594 C CA . VAL B 1 27 ? 12.688 -3.148 -11.695 1 87 27 VAL B CA 1
ATOM 1595 C C . VAL B 1 27 ? 12.406 -1.791 -11.055 1 87 27 VAL B C 1
ATOM 1597 O O . VAL B 1 27 ? 12.547 -0.75 -11.703 1 87 27 VAL B O 1
ATOM 1600 N N . GLY B 1 28 ? 11.984 -1.821 -9.891 1 86.44 28 GLY B N 1
ATOM 1601 C CA . GLY B 1 28 ? 11.828 -0.587 -9.133 1 86.44 28 GLY B CA 1
ATOM 1602 C C . GLY B 1 28 ? 10.523 0.127 -9.422 1 86.44 28 GLY B C 1
ATOM 1603 O O . GLY B 1 28 ? 10.336 1.278 -9.023 1 86.44 28 GLY B O 1
ATOM 1604 N N . THR B 1 29 ? 9.555 -0.521 -10.109 1 86.44 29 THR B N 1
ATOM 1605 C CA . THR B 1 29 ? 8.312 0.144 -10.508 1 86.44 29 THR B CA 1
ATOM 1606 C C . THR B 1 29 ? 7.254 0.002 -9.422 1 86.44 29 THR B C 1
ATOM 1608 O O . THR B 1 29 ? 6.137 0.507 -9.562 1 86.44 29 THR B O 1
ATOM 1611 N N . GLY B 1 30 ? 7.516 -0.767 -8.312 1 89.5 30 GLY B N 1
ATOM 1612 C CA . GLY B 1 30 ? 6.629 -0.796 -7.16 1 89.5 30 GLY B CA 1
ATOM 1613 C C . GLY B 1 30 ? 5.715 -2.006 -7.141 1 89.5 30 GLY B C 1
ATOM 1614 O O . GLY B 1 30 ? 4.715 -2.023 -6.418 1 89.5 30 GLY B O 1
ATOM 1615 N N . LYS B 1 31 ? 6.02 -3.008 -7.898 1 90.38 31 LYS B N 1
ATOM 1616 C CA . LYS B 1 31 ? 5.18 -4.203 -7.949 1 90.38 31 LYS B CA 1
ATOM 1617 C C . LYS B 1 31 ? 5.094 -4.871 -6.582 1 90.38 31 LYS B C 1
ATOM 1619 O O . LYS B 1 31 ? 3.998 -5.145 -6.086 1 90.38 31 LYS B O 1
ATOM 1624 N N . SER B 1 32 ? 6.293 -5.07 -6.016 1 93.5 32 SER B N 1
ATOM 1625 C CA . SER B 1 32 ? 6.355 -5.711 -4.707 1 93.5 32 SER B CA 1
ATOM 1626 C C . SER B 1 32 ? 5.707 -4.844 -3.635 1 93.5 32 SER B C 1
ATOM 1628 O O . SER B 1 32 ? 5.02 -5.355 -2.746 1 93.5 32 SER B O 1
ATOM 1630 N N . PHE B 1 33 ? 5.926 -3.611 -3.82 1 91.75 33 PHE B N 1
ATOM 1631 C CA . PHE B 1 33 ? 5.332 -2.678 -2.873 1 91.75 33 PHE B CA 1
ATOM 1632 C C . PHE B 1 33 ? 3.811 -2.762 -2.914 1 91.75 33 PHE B C 1
ATOM 1634 O O . PHE B 1 33 ? 3.162 -2.869 -1.87 1 91.75 33 PHE B O 1
ATOM 1641 N N . LEU B 1 34 ? 3.246 -2.758 -4.094 1 92.12 34 LEU B N 1
ATOM 1642 C CA . LEU B 1 34 ? 1.801 -2.816 -4.273 1 92.12 34 LEU B CA 1
ATOM 1643 C C . LEU B 1 34 ? 1.238 -4.129 -3.734 1 92.12 34 LEU B C 1
ATOM 1645 O O . LEU B 1 34 ? 0.222 -4.133 -3.035 1 92.12 34 LEU B O 1
ATOM 1649 N N . ALA B 1 35 ? 1.897 -5.172 -4.043 1 95 35 ALA B N 1
ATOM 1650 C CA . ALA B 1 35 ? 1.476 -6.473 -3.533 1 95 35 ALA B CA 1
ATOM 1651 C C . ALA B 1 35 ? 1.476 -6.492 -2.008 1 95 35 ALA B C 1
ATOM 1653 O O . ALA B 1 35 ? 0.542 -7.008 -1.388 1 95 35 ALA B O 1
ATOM 1654 N N . GLY B 1 36 ? 2.52 -5.926 -1.45 1 95.38 36 GLY B N 1
ATOM 1655 C CA . GLY B 1 36 ? 2.607 -5.832 -0.002 1 95.38 36 GLY B CA 1
ATOM 1656 C C . GLY B 1 36 ? 1.506 -4.988 0.61 1 95.38 36 GLY B C 1
ATOM 1657 O O . GLY B 1 36 ? 0.98 -5.316 1.675 1 95.38 36 GLY B O 1
ATOM 1658 N N . CYS B 1 37 ? 1.203 -3.914 -0.068 1 94.06 37 CYS B N 1
ATOM 1659 C CA . CYS B 1 37 ? 0.129 -3.051 0.411 1 94.06 37 CYS B CA 1
ATOM 1660 C C . CYS B 1 37 ? -1.193 -3.807 0.47 1 94.06 37 CYS B C 1
ATOM 1662 O O . CYS B 1 37 ? -1.923 -3.713 1.458 1 94.06 37 CYS B O 1
ATOM 1664 N N . ILE B 1 38 ? -1.488 -4.547 -0.571 1 95.25 38 ILE B N 1
ATOM 1665 C CA . ILE B 1 38 ? -2.721 -5.324 -0.622 1 95.25 38 ILE B CA 1
ATOM 1666 C C . ILE B 1 38 ? -2.715 -6.375 0.485 1 95.25 38 ILE B C 1
ATOM 1668 O O . ILE B 1 38 ? -3.691 -6.512 1.227 1 95.25 38 ILE B O 1
ATOM 1672 N N . ALA B 1 39 ? -1.62 -7.074 0.624 1 97.5 39 ALA B N 1
ATOM 1673 C CA . ALA B 1 39 ? -1.489 -8.117 1.638 1 97.5 39 ALA B CA 1
ATOM 1674 C C . ALA B 1 39 ? -1.71 -7.555 3.039 1 97.5 39 ALA B C 1
ATOM 1676 O O . ALA B 1 39 ? -2.516 -8.078 3.807 1 97.5 39 ALA B O 1
ATOM 1677 N N . ASN B 1 40 ? -1.043 -6.484 3.334 1 96.38 40 ASN B N 1
ATOM 1678 C CA . ASN B 1 40 ? -1.13 -5.879 4.66 1 96.38 40 ASN B CA 1
ATOM 1679 C C . ASN B 1 40 ? -2.539 -5.371 4.953 1 96.38 40 ASN B C 1
ATOM 1681 O O . ASN B 1 40 ? -3.035 -5.52 6.07 1 96.38 40 ASN B O 1
ATOM 1685 N N . ALA B 1 41 ? -3.078 -4.766 3.945 1 96.12 41 ALA B N 1
ATOM 1686 C CA . ALA B 1 41 ? -4.43 -4.238 4.133 1 96.12 41 ALA B CA 1
ATOM 1687 C C . ALA B 1 41 ? -5.422 -5.359 4.422 1 96.12 41 ALA B C 1
ATOM 1689 O O . ALA B 1 41 ? -6.305 -5.215 5.27 1 96.12 41 ALA B O 1
ATOM 1690 N N . LEU B 1 42 ? -5.312 -6.445 3.762 1 97.56 42 LEU B N 1
ATOM 1691 C CA . LEU B 1 42 ? -6.199 -7.582 3.982 1 97.56 42 LEU B CA 1
ATOM 1692 C C . LEU B 1 42 ? -5.93 -8.227 5.336 1 97.56 42 LEU B C 1
ATOM 1694 O O . LEU B 1 42 ? -6.863 -8.633 6.031 1 97.56 42 LEU B O 1
ATOM 1698 N N . ILE B 1 43 ? -4.688 -8.281 5.73 1 97.19 43 ILE B N 1
ATOM 1699 C CA . ILE B 1 43 ? -4.328 -8.805 7.043 1 97.19 43 ILE B CA 1
ATOM 1700 C C . ILE B 1 43 ? -4.98 -7.957 8.133 1 97.19 43 ILE B C 1
ATOM 1702 O O . ILE B 1 43 ? -5.496 -8.484 9.117 1 97.19 43 ILE B O 1
ATOM 1706 N N . GLU B 1 44 ? -4.969 -6.715 7.926 1 94.44 44 GLU B N 1
ATOM 1707 C CA . GLU B 1 44 ? -5.598 -5.809 8.875 1 94.44 44 GLU B CA 1
ATOM 1708 C C . GLU B 1 44 ? -7.102 -6.059 8.969 1 94.44 44 GLU B C 1
ATOM 1710 O O . GLU B 1 44 ? -7.727 -5.742 9.984 1 94.44 44 GLU B O 1
ATOM 1715 N N . GLN B 1 45 ? -7.641 -6.582 7.973 1 96.31 45 GLN B N 1
ATOM 1716 C CA . GLN B 1 45 ? -9.055 -6.945 7.961 1 96.31 45 GLN B CA 1
ATOM 1717 C C . GLN B 1 45 ? -9.25 -8.398 8.398 1 96.31 45 GLN B C 1
ATOM 1719 O O . GLN B 1 45 ? -10.289 -9 8.109 1 96.31 45 GLN B O 1
ATOM 1724 N N . GLU B 1 46 ? -8.172 -8.992 8.883 1 97.31 46 GLU B N 1
ATOM 1725 C CA . GLU B 1 46 ? -8.18 -10.336 9.469 1 97.31 46 GLU B CA 1
ATOM 1726 C C . GLU B 1 46 ? -8.328 -11.406 8.391 1 97.31 46 GLU B C 1
ATOM 1728 O O . GLU B 1 46 ? -8.922 -12.461 8.633 1 97.31 46 GLU B O 1
ATOM 1733 N N . VAL B 1 47 ? -7.977 -11.07 7.203 1 97.56 47 VAL B N 1
ATOM 1734 C CA . VAL B 1 47 ? -7.859 -12.062 6.141 1 97.56 47 VAL B CA 1
ATOM 1735 C C . VAL B 1 47 ? -6.453 -12.664 6.148 1 97.56 47 VAL B C 1
ATOM 1737 O O . VAL B 1 47 ? -5.465 -11.938 6 1 97.56 47 VAL B O 1
ATOM 1740 N N . PRO B 1 48 ? -6.328 -13.977 6.301 1 97.62 48 PRO B N 1
ATOM 1741 C CA . PRO B 1 48 ? -4.992 -14.57 6.266 1 97.62 48 PRO B CA 1
ATOM 1742 C C . PRO B 1 48 ? -4.348 -14.5 4.883 1 97.62 48 PRO B C 1
ATOM 1744 O O . PRO B 1 48 ? -4.973 -14.883 3.889 1 97.62 48 PRO B O 1
ATOM 1747 N N . VAL B 1 49 ? -3.223 -13.914 4.84 1 98.12 49 VAL B N 1
ATOM 1748 C CA . VAL B 1 49 ? -2.447 -13.812 3.607 1 98.12 49 VAL B CA 1
ATOM 1749 C C . VAL B 1 49 ? -1.036 -14.344 3.838 1 98.12 49 VAL B C 1
ATOM 1751 O O . VAL B 1 49 ? -0.433 -14.094 4.883 1 98.12 49 VAL B O 1
ATOM 1754 N N . HIS B 1 50 ? -0.558 -15.156 2.91 1 98 50 HIS B N 1
ATOM 1755 C CA . HIS B 1 50 ? 0.834 -15.586 2.953 1 98 50 HIS B CA 1
ATOM 1756 C C . HIS B 1 50 ? 1.629 -14.992 1.791 1 98 50 HIS B C 1
ATOM 1758 O O . HIS B 1 50 ? 1.193 -15.062 0.64 1 98 50 HIS B O 1
ATOM 1764 N N . MET B 1 51 ? 2.678 -14.32 2.197 1 97.19 51 MET B N 1
ATOM 1765 C CA . MET B 1 51 ? 3.553 -13.734 1.185 1 97.19 51 MET B CA 1
ATOM 1766 C C . MET B 1 51 ? 4.871 -14.5 1.1 1 97.19 51 MET B C 1
ATOM 1768 O O . MET B 1 51 ? 5.492 -14.789 2.123 1 97.19 51 MET B O 1
ATOM 1772 N N . THR B 1 52 ? 5.254 -14.883 -0.129 1 96 52 THR B N 1
ATOM 1773 C CA . THR B 1 52 ? 6.512 -15.57 -0.406 1 96 52 THR B CA 1
ATOM 1774 C C . THR B 1 52 ? 7.059 -15.172 -1.773 1 96 52 THR B C 1
ATOM 1776 O O . THR B 1 52 ? 6.605 -14.188 -2.363 1 96 52 THR B O 1
ATOM 1779 N N . ASN B 1 53 ?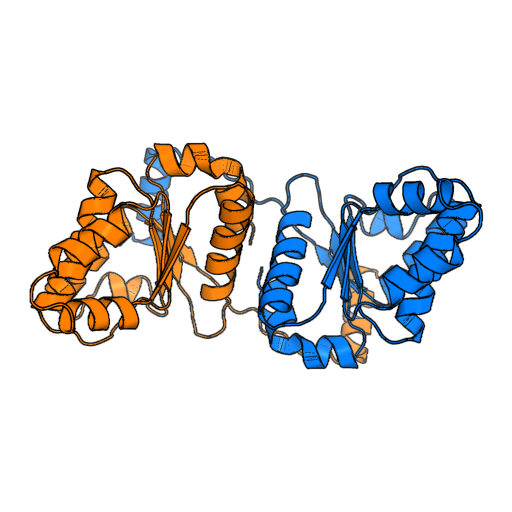 8.086 -15.781 -2.164 1 93.81 53 ASN B N 1
ATOM 1780 C CA . ASN B 1 53 ? 8.609 -15.523 -3.502 1 93.81 53 ASN B CA 1
ATOM 1781 C C . ASN B 1 53 ? 9.031 -16.812 -4.195 1 93.81 53 ASN B C 1
ATOM 1783 O O . ASN B 1 53 ? 9.039 -17.891 -3.574 1 93.81 53 ASN B O 1
ATOM 1787 N N . PHE B 1 54 ? 9.367 -16.672 -5.395 1 88.56 54 PHE B N 1
ATOM 1788 C CA . PHE B 1 54 ? 9.609 -17.828 -6.246 1 88.56 54 PHE B CA 1
ATOM 1789 C C . PHE B 1 54 ? 10.805 -18.625 -5.742 1 88.56 54 PHE B C 1
ATOM 1791 O O . PHE B 1 54 ? 10.742 -19.859 -5.633 1 88.56 54 PHE B O 1
ATOM 1798 N N . ALA B 1 55 ? 11.805 -17.938 -5.418 1 88 55 ALA B N 1
ATOM 1799 C CA . ALA B 1 55 ? 13.031 -18.594 -4.957 1 88 55 ALA B CA 1
ATOM 1800 C C . ALA B 1 55 ? 12.781 -19.375 -3.678 1 88 55 ALA B C 1
ATOM 1802 O O . ALA B 1 55 ? 13.258 -20.5 -3.535 1 88 55 ALA B O 1
ATOM 1803 N N . ARG B 1 56 ? 12.031 -18.859 -2.803 1 90.19 56 ARG B N 1
ATOM 1804 C CA . ARG B 1 56 ? 11.727 -19.516 -1.536 1 90.19 56 ARG B CA 1
ATOM 1805 C C . ARG B 1 56 ? 10.883 -20.766 -1.755 1 90.19 56 ARG B C 1
ATOM 1807 O O . ARG B 1 56 ? 11.102 -21.797 -1.103 1 90.19 56 ARG B O 1
ATOM 1814 N N . ILE B 1 57 ? 9.945 -20.672 -2.623 1 91.06 57 ILE B N 1
ATOM 1815 C CA . ILE B 1 57 ? 9.109 -21.828 -2.945 1 91.06 57 ILE B CA 1
ATOM 1816 C C . ILE B 1 57 ? 9.977 -22.953 -3.5 1 91.06 57 ILE B C 1
ATOM 1818 O O . ILE B 1 57 ? 9.875 -24.094 -3.053 1 91.06 57 ILE B O 1
ATOM 1822 N N . LEU B 1 58 ? 10.859 -22.594 -4.445 1 87.44 58 LEU B N 1
ATOM 1823 C CA . LEU B 1 58 ? 11.727 -23.594 -5.062 1 87.44 58 LEU B CA 1
ATOM 1824 C C . LEU B 1 58 ? 12.641 -24.234 -4.02 1 87.44 58 LEU B C 1
ATOM 1826 O O . LEU B 1 58 ? 12.852 -25.453 -4.039 1 87.44 58 LEU B O 1
ATOM 1830 N N . ASN B 1 59 ? 13.133 -23.469 -3.113 1 87.12 59 ASN B N 1
ATOM 1831 C CA . ASN B 1 59 ? 14.008 -23.969 -2.059 1 87.12 59 ASN B CA 1
ATOM 1832 C C . ASN B 1 59 ? 13.273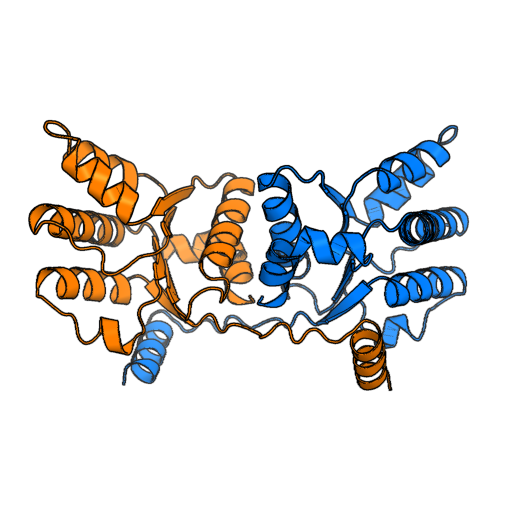 -24.906 -1.113 1 87.12 59 ASN B C 1
ATOM 1834 O O . ASN B 1 59 ? 13.812 -25.953 -0.715 1 87.12 59 ASN B O 1
ATOM 1838 N N . GLU B 1 60 ? 12.078 -24.516 -0.793 1 86.31 60 GLU B N 1
ATOM 1839 C CA . GLU B 1 60 ? 11.273 -25.375 0.083 1 86.31 60 GLU B CA 1
ATOM 1840 C C . GLU B 1 60 ? 10.945 -26.703 -0.591 1 86.31 60 GLU B C 1
ATOM 1842 O O . GLU B 1 60 ? 10.938 -27.75 0.059 1 86.31 60 GLU B O 1
ATOM 1847 N N . LEU B 1 61 ? 10.68 -26.625 -1.845 1 84.12 61 LEU B N 1
ATOM 1848 C CA . LEU B 1 61 ? 10.328 -27.812 -2.596 1 84.12 61 LEU B CA 1
ATOM 1849 C C . LEU B 1 61 ? 11.531 -28.719 -2.775 1 84.12 61 LEU B C 1
ATOM 1851 O O . LEU B 1 61 ? 11.391 -29.953 -2.84 1 84.12 61 LEU B O 1
ATOM 1855 N N . ASN B 1 62 ? 12.695 -28.109 -2.863 1 82.19 62 ASN B N 1
ATOM 1856 C CA . ASN B 1 62 ? 13.922 -28.891 -3.012 1 82.19 62 ASN B CA 1
ATOM 1857 C C . ASN B 1 62 ? 14.367 -29.5 -1.685 1 82.19 62 ASN B C 1
ATOM 1859 O O . ASN B 1 62 ? 15.008 -30.547 -1.661 1 82.19 62 ASN B O 1
ATOM 1863 N N . SER B 1 63 ? 14.164 -28.828 -0.651 1 76.88 63 SER B N 1
ATOM 1864 C CA . SER B 1 63 ? 14.625 -29.266 0.657 1 76.88 63 SER B CA 1
ATOM 1865 C C . SER B 1 63 ? 13.672 -30.297 1.267 1 76.88 63 SER B C 1
ATOM 1867 O O . SER B 1 63 ? 14.078 -31.094 2.104 1 76.88 63 SER B O 1
ATOM 1869 N N . SER B 1 64 ? 12.391 -30.188 0.984 1 64.44 64 SER B N 1
ATOM 1870 C CA . SER B 1 64 ? 11.414 -31.031 1.672 1 64.44 64 SER B CA 1
ATOM 1871 C C . SER B 1 64 ? 11.305 -32.406 1.009 1 64.44 64 SER B C 1
ATOM 1873 O O . SER B 1 64 ? 10.781 -32.531 -0.102 1 64.44 64 SER B O 1
ATOM 1875 N N . PHE B 1 65 ? 12.234 -33.344 1.226 1 55.5 65 PHE B N 1
ATOM 1876 C CA . PHE B 1 65 ? 12.141 -34.719 0.731 1 55.5 65 PHE B CA 1
ATOM 1877 C C . PHE B 1 65 ? 10.734 -35.25 0.923 1 55.5 65 PHE B C 1
ATOM 1879 O O . PHE B 1 65 ? 10.148 -35.812 -0.007 1 55.5 65 PHE B O 1
ATOM 1886 N N . SER B 1 66 ? 10.352 -35.625 2.127 1 52.78 66 SER B N 1
ATOM 1887 C CA . SER B 1 66 ? 9.211 -36.469 2.521 1 52.78 66 SER B CA 1
ATOM 1888 C C . SER B 1 66 ? 7.918 -35.656 2.531 1 52.78 66 SER B C 1
ATOM 1890 O O . SER B 1 66 ? 6.828 -36.219 2.59 1 52.78 66 SER B O 1
ATOM 1892 N N . GLY B 1 67 ? 7.996 -34.312 2.148 1 58.81 67 GLY B N 1
ATOM 1893 C CA . GLY B 1 67 ? 6.781 -33.594 2.543 1 58.81 67 GLY B CA 1
ATOM 1894 C C . GLY B 1 67 ? 6.379 -32.5 1.572 1 58.81 67 GLY B C 1
ATOM 1895 O O . GLY B 1 67 ? 5.887 -31.453 1.983 1 58.81 67 GLY B O 1
ATOM 1896 N N . ARG B 1 68 ? 6.668 -32.844 0.33 1 60.75 68 ARG B N 1
ATOM 1897 C CA . ARG B 1 68 ? 6.414 -31.938 -0.79 1 60.75 68 ARG B CA 1
ATOM 1898 C C . ARG B 1 68 ? 4.938 -31.562 -0.879 1 60.75 68 ARG B C 1
ATOM 1900 O O . ARG B 1 68 ? 4.59 -30.406 -1.067 1 60.75 68 ARG B O 1
ATOM 1907 N N . ASN B 1 69 ? 4.148 -32.562 -0.582 1 75.75 69 ASN B N 1
ATOM 1908 C CA . ASN B 1 69 ? 2.709 -32.312 -0.552 1 75.75 69 ASN B CA 1
ATOM 1909 C C . ASN B 1 69 ? 2.324 -31.359 0.566 1 75.75 69 ASN B C 1
ATOM 1911 O O . ASN B 1 69 ? 1.379 -30.578 0.423 1 75.75 69 ASN B O 1
ATOM 1915 N N . GLU B 1 70 ? 3.268 -31.312 1.424 1 81.25 70 GLU B N 1
ATOM 1916 C CA . GLU B 1 70 ? 2.963 -30.453 2.57 1 81.25 70 GLU B CA 1
ATOM 1917 C C . GLU B 1 70 ? 3.119 -28.984 2.217 1 81.25 70 GLU B C 1
ATOM 1919 O O . GLU B 1 70 ? 2.32 -28.141 2.646 1 81.25 70 GLU B O 1
ATOM 1924 N N . VAL B 1 71 ? 4.109 -28.672 1.36 1 83.62 71 VAL B N 1
ATOM 1925 C CA . VAL B 1 71 ? 4.344 -27.297 0.959 1 83.62 71 VAL B CA 1
ATOM 1926 C C . VAL B 1 71 ? 3.188 -26.797 0.094 1 83.62 71 VAL B C 1
ATOM 1928 O O . VAL B 1 71 ? 2.654 -25.703 0.321 1 83.62 71 VAL B O 1
ATOM 1931 N N . VAL B 1 72 ? 2.818 -27.656 -0.786 1 86.88 72 VAL B N 1
ATOM 1932 C CA . VAL B 1 72 ? 1.728 -27.312 -1.693 1 86.88 72 VAL B CA 1
ATOM 1933 C C . VAL B 1 72 ? 0.44 -27.109 -0.9 1 86.88 72 VAL B C 1
ATOM 1935 O O . VAL B 1 72 ? -0.259 -26.109 -1.086 1 86.88 72 VAL B O 1
ATOM 1938 N N . ASP B 1 73 ? 0.231 -28 0.015 1 89.31 73 ASP B N 1
ATOM 1939 C CA . ASP B 1 73 ? -0.98 -27.922 0.825 1 89.31 73 ASP B CA 1
ATOM 1940 C C . ASP B 1 73 ? -0.981 -26.656 1.684 1 89.31 73 ASP B C 1
ATOM 1942 O O . ASP B 1 73 ? -2.008 -25.984 1.811 1 89.31 73 ASP B O 1
ATOM 1946 N N . LYS B 1 74 ? 0.135 -26.406 2.176 1 89.75 74 LYS B N 1
ATOM 1947 C CA . LYS B 1 74 ? 0.274 -25.219 3.025 1 89.75 74 LYS B CA 1
ATOM 1948 C C . LYS B 1 74 ? 0.015 -23.938 2.236 1 89.75 74 LYS B C 1
ATOM 1950 O O . LYS B 1 74 ? -0.742 -23.078 2.68 1 89.75 74 L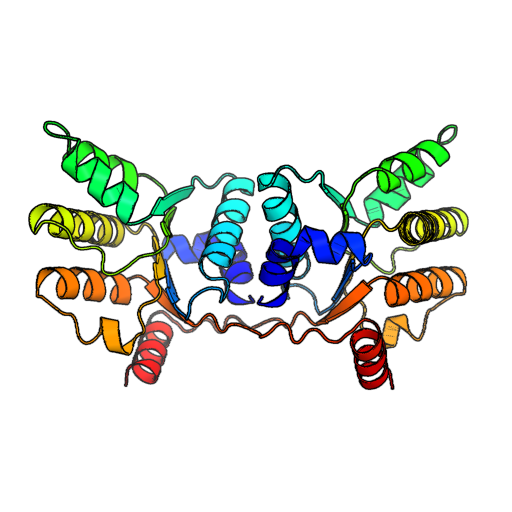YS B O 1
ATOM 1955 N N . LEU B 1 75 ? 0.56 -23.859 1.066 1 92.94 75 LEU B N 1
ATOM 1956 C CA . LEU B 1 75 ? 0.441 -22.641 0.262 1 92.94 75 LEU B CA 1
ATOM 1957 C C . LEU B 1 75 ? -0.959 -22.516 -0.33 1 92.94 75 LEU B C 1
ATOM 1959 O O . LEU B 1 75 ? -1.393 -21.422 -0.683 1 92.94 75 LEU B O 1
ATOM 1963 N N . CYS B 1 76 ? -1.674 -23.641 -0.354 1 93.25 76 CYS B N 1
ATOM 1964 C CA . CYS B 1 76 ? -3 -23.641 -0.963 1 93.25 76 CYS B CA 1
ATOM 1965 C C . CYS B 1 76 ? -4.078 -23.375 0.082 1 93.25 76 CYS B C 1
ATOM 1967 O O . CYS B 1 76 ? -5.23 -23.109 -0.263 1 93.25 76 CYS B O 1
ATOM 1969 N N . CYS B 1 77 ? -3.697 -23.344 1.327 1 93.88 77 CYS B N 1
ATOM 1970 C CA . CYS B 1 77 ? -4.695 -23.203 2.383 1 93.88 77 CYS B CA 1
ATOM 1971 C C . CYS B 1 77 ? -5.035 -21.75 2.629 1 93.88 77 CYS B C 1
ATOM 1973 O O . CYS B 1 77 ? -6.121 -21.422 3.117 1 93.88 77 CYS B O 1
ATOM 1975 N N . TYR B 1 78 ? -4.227 -20.859 2.301 1 96.44 78 TYR B N 1
ATOM 1976 C CA . TYR B 1 78 ? -4.453 -19.438 2.57 1 96.44 78 TYR B CA 1
ATOM 1977 C C . TYR B 1 78 ? -5.484 -18.859 1.609 1 96.44 78 TYR B C 1
ATOM 1979 O O . TYR B 1 78 ? -5.457 -19.156 0.41 1 96.44 78 TYR B O 1
ATOM 1987 N N . PRO B 1 79 ? -6.336 -18.047 2.131 1 97.38 79 PRO B N 1
ATOM 1988 C CA . PRO B 1 79 ? -7.305 -17.391 1.249 1 97.38 79 PRO B CA 1
ATOM 1989 C C . PRO B 1 79 ? -6.641 -16.578 0.136 1 97.38 79 PRO B C 1
ATOM 1991 O O . PRO B 1 79 ? -7.164 -16.516 -0.98 1 97.38 79 PRO B O 1
ATOM 1994 N N . LEU B 1 80 ? -5.492 -15.984 0.451 1 98.19 80 LEU B N 1
ATOM 1995 C CA . LEU B 1 80 ? -4.703 -15.273 -0.55 1 98.19 80 LEU B CA 1
ATOM 1996 C C . LEU B 1 80 ? -3.221 -15.602 -0.412 1 98.19 80 LEU B C 1
ATOM 1998 O O . LEU B 1 80 ? -2.68 -15.602 0.696 1 98.19 80 LEU B O 1
ATOM 2002 N N . LEU B 1 81 ? -2.631 -15.992 -1.521 1 98.31 81 LEU B N 1
ATOM 2003 C CA . LEU B 1 81 ? -1.189 -16.203 -1.619 1 98.31 81 LEU B CA 1
ATOM 2004 C C . LEU B 1 81 ? -0.553 -15.141 -2.514 1 98.31 81 LEU B C 1
ATOM 2006 O O . LEU B 1 81 ? -1.083 -14.82 -3.58 1 98.31 81 LEU B O 1
ATOM 2010 N N . VAL B 1 82 ? 0.507 -14.539 -2.014 1 98.19 82 VAL B N 1
ATOM 2011 C CA . VAL B 1 82 ? 1.278 -13.578 -2.805 1 98.19 82 VAL B CA 1
ATOM 2012 C C . VAL B 1 82 ? 2.656 -14.164 -3.117 1 98.19 82 VAL B C 1
ATOM 2014 O O . VAL B 1 82 ? 3.406 -14.516 -2.205 1 98.19 82 VAL B O 1
ATOM 2017 N N . ILE B 1 83 ? 2.98 -14.312 -4.383 1 96.94 83 ILE B N 1
ATOM 2018 C CA . ILE B 1 83 ? 4.293 -14.773 -4.828 1 96.94 83 ILE B CA 1
ATOM 2019 C C . ILE B 1 83 ? 5.055 -13.609 -5.465 1 96.94 83 ILE B C 1
ATOM 2021 O O . ILE B 1 83 ? 4.762 -13.203 -6.59 1 96.94 83 ILE B O 1
ATOM 2025 N N . ASP B 1 84 ? 5.977 -13.133 -4.754 1 96.12 84 ASP B N 1
ATOM 2026 C CA . ASP B 1 84 ? 6.754 -11.984 -5.207 1 96.12 84 ASP B CA 1
ATOM 2027 C C . ASP B 1 84 ? 7.914 -12.422 -6.098 1 96.12 84 ASP B C 1
ATOM 2029 O O . ASP B 1 84 ? 8.445 -13.523 -5.934 1 96.12 84 ASP B O 1
ATOM 2033 N N . ASP B 1 85 ? 8.25 -11.578 -7.086 1 93.69 85 ASP B N 1
ATOM 2034 C CA . ASP B 1 85 ? 9.414 -11.727 -7.957 1 93.69 85 ASP B CA 1
ATOM 2035 C C . ASP B 1 85 ? 9.359 -13.055 -8.719 1 93.69 85 ASP B C 1
ATOM 2037 O O . ASP B 1 85 ? 10.336 -13.812 -8.719 1 93.69 85 ASP B O 1
ATOM 2041 N N . PHE B 1 86 ? 8.164 -13.203 -9.289 1 91.25 86 PHE B N 1
ATOM 2042 C CA . PHE B 1 86 ? 8.016 -14.398 -10.109 1 91.25 86 PHE B CA 1
ATOM 2043 C C . PHE B 1 86 ? 8.852 -14.289 -11.375 1 91.25 86 PHE B C 1
ATOM 2045 O O . PHE B 1 86 ? 8.805 -13.281 -12.078 1 91.25 86 PHE B O 1
ATOM 2052 N N . GLY B 1 87 ? 9.594 -15.297 -11.641 1 77.25 87 GLY B N 1
ATOM 2053 C CA . GLY B 1 87 ? 10.422 -15.156 -12.836 1 77.25 87 GLY B CA 1
ATOM 2054 C C . GLY B 1 87 ? 11.188 -16.406 -13.18 1 77.25 87 GLY B C 1
ATOM 2055 O O . GLY B 1 87 ? 10.797 -17.516 -12.789 1 77.25 87 GLY B O 1
ATOM 2056 N N . MET B 1 88 ? 12.406 -16.047 -13.844 1 63.53 88 MET B N 1
ATOM 2057 C CA . MET B 1 88 ? 13.117 -17.016 -14.672 1 63.53 88 MET B CA 1
ATOM 2058 C C . MET B 1 88 ? 14.117 -17.812 -13.852 1 63.53 88 MET B C 1
ATOM 2060 O O . MET B 1 88 ? 15.125 -18.281 -14.375 1 63.53 88 MET B O 1
ATOM 2064 N N . GLU B 1 89 ? 13.695 -17.75 -12.609 1 69.12 89 GLU B N 1
ATOM 2065 C CA . GLU B 1 89 ? 14.594 -18.672 -11.914 1 69.12 89 GLU B CA 1
ATOM 2066 C C . GLU B 1 89 ? 14.539 -20.078 -12.539 1 69.12 89 GLU B C 1
ATOM 2068 O O . GLU B 1 89 ? 13.5 -20.484 -13.055 1 69.12 89 GLU B O 1
ATOM 2073 N N . ARG B 1 90 ? 15.797 -20.578 -12.719 1 69.06 90 ARG B N 1
ATOM 2074 C CA . ARG B 1 90 ? 15.875 -21.953 -13.195 1 69.06 90 ARG B CA 1
ATOM 2075 C C . ARG B 1 90 ? 15.539 -22.938 -12.094 1 69.06 90 ARG B C 1
ATOM 2077 O O . ARG B 1 90 ? 15.891 -22.719 -10.93 1 69.06 90 ARG B O 1
ATOM 2084 N N . GLY B 1 91 ? 14.547 -23.672 -12.352 1 70.38 91 GLY B N 1
ATOM 2085 C CA . GLY B 1 91 ? 14.234 -24.766 -11.461 1 70.38 91 GLY B CA 1
ATOM 2086 C C . GLY B 1 91 ? 14.273 -26.125 -12.141 1 70.38 91 GLY B C 1
ATOM 2087 O O . GLY B 1 91 ? 14.281 -26.203 -13.375 1 70.38 91 GLY B O 1
ATOM 2088 N N . THR B 1 92 ? 14.453 -27.062 -11.273 1 80.38 92 THR B N 1
ATOM 2089 C CA . THR B 1 92 ? 14.32 -28.406 -11.828 1 80.38 92 THR B CA 1
ATOM 2090 C C . THR B 1 92 ? 12.93 -28.609 -12.43 1 80.38 92 THR B C 1
ATOM 2092 O O . THR B 1 92 ? 12 -27.859 -12.125 1 80.38 92 THR B O 1
ATOM 2095 N N . GLU B 1 93 ? 12.867 -29.469 -13.297 1 84 93 GLU B N 1
ATOM 2096 C CA . GLU B 1 93 ? 11.57 -29.812 -13.875 1 84 93 GLU B CA 1
ATOM 2097 C C . GLU B 1 93 ? 10.555 -30.141 -12.781 1 84 93 GLU B C 1
ATOM 2099 O O . GLU B 1 93 ? 9.391 -29.766 -12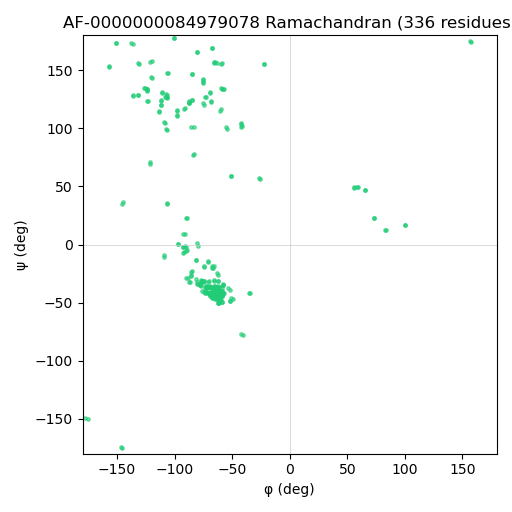.875 1 84 93 GLU B O 1
ATOM 2104 N N . TYR B 1 94 ? 11.016 -30.797 -11.812 1 85.12 94 TYR B N 1
ATOM 2105 C CA . TYR B 1 94 ? 10.141 -31.156 -10.711 1 85.12 94 TYR B CA 1
ATOM 2106 C C . TYR B 1 94 ? 9.641 -29.922 -9.969 1 85.12 94 TYR B C 1
ATOM 2108 O O . TYR B 1 94 ? 8.445 -29.812 -9.688 1 85.12 94 TYR B O 1
ATOM 2116 N N . ALA B 1 95 ? 10.492 -29.031 -9.664 1 84.38 95 ALA B N 1
ATOM 2117 C CA . ALA B 1 95 ? 10.125 -27.828 -8.93 1 84.38 95 ALA B CA 1
ATOM 2118 C C . ALA B 1 95 ? 9.141 -26.984 -9.727 1 84.38 95 ALA B C 1
ATOM 2120 O O . ALA B 1 95 ? 8.18 -26.453 -9.172 1 84.38 95 ALA B O 1
ATOM 2121 N N . LEU B 1 96 ? 9.359 -26.938 -10.992 1 88.56 96 LEU B N 1
ATOM 2122 C CA . LEU B 1 96 ? 8.469 -26.156 -11.852 1 88.56 96 LEU B CA 1
ATOM 2123 C C . LEU B 1 96 ? 7.098 -26.812 -11.945 1 88.56 96 LEU B C 1
ATOM 2125 O O . LEU B 1 96 ? 6.078 -26.125 -11.984 1 88.56 96 LEU B O 1
ATOM 2129 N N . GLU B 1 97 ? 7.16 -28.078 -11.938 1 90.94 97 GLU B N 1
ATOM 2130 C CA . GLU B 1 97 ? 5.895 -28.797 -11.914 1 90.94 97 GLU B CA 1
ATOM 2131 C C . GLU B 1 97 ? 5.125 -28.531 -10.625 1 90.94 97 GLU B C 1
ATOM 2133 O O . GLU B 1 97 ? 3.898 -28.406 -10.641 1 90.94 97 GLU B O 1
ATOM 2138 N N . GLN B 1 98 ? 5.809 -28.422 -9.547 1 90 98 GLN B N 1
ATOM 2139 C CA . GLN B 1 98 ? 5.152 -28.141 -8.273 1 90 98 GLN B CA 1
ATOM 2140 C C . GLN B 1 98 ? 4.602 -26.719 -8.242 1 90 98 GLN B C 1
ATOM 2142 O O . GLN B 1 98 ? 3.545 -26.469 -7.656 1 90 98 GLN B O 1
ATOM 2147 N N . VAL B 1 99 ? 5.312 -25.812 -8.836 1 91.56 99 VAL B N 1
ATOM 2148 C CA . VAL B 1 99 ? 4.812 -24.453 -8.938 1 91.56 99 VAL B CA 1
ATOM 2149 C C . VAL B 1 99 ? 3.512 -24.422 -9.742 1 91.56 99 VAL B C 1
ATOM 2151 O O . VAL B 1 99 ? 2.547 -23.766 -9.352 1 91.56 99 VAL B O 1
ATOM 2154 N N . TYR B 1 100 ? 3.584 -25.188 -10.805 1 93.12 100 TYR B N 1
ATOM 2155 C CA . TYR B 1 100 ? 2.35 -25.328 -11.57 1 93.12 100 TYR B CA 1
ATOM 2156 C C . TYR B 1 100 ? 1.231 -25.891 -10.711 1 93.12 100 TYR B C 1
ATOM 2158 O O . TYR B 1 100 ? 0.1 -25.406 -10.742 1 93.12 100 TYR B O 1
ATOM 2166 N N . ASN B 1 101 ? 1.483 -26.875 -9.906 1 93.75 101 ASN B N 1
ATOM 2167 C CA . ASN B 1 101 ? 0.482 -27.516 -9.062 1 93.75 101 ASN B CA 1
ATOM 2168 C C . ASN B 1 101 ? -0.088 -26.547 -8.031 1 93.75 101 ASN B C 1
ATOM 2170 O O . ASN B 1 101 ? -1.274 -26.609 -7.703 1 93.75 101 ASN B O 1
ATOM 2174 N N . ILE B 1 102 ? 0.713 -25.734 -7.547 1 94.69 102 ILE B N 1
ATOM 2175 C CA . ILE B 1 102 ? 0.254 -24.719 -6.605 1 94.69 102 ILE B CA 1
ATOM 2176 C C . ILE B 1 102 ? -0.754 -23.797 -7.289 1 94.69 102 ILE B C 1
ATOM 2178 O O . ILE B 1 102 ? -1.861 -23.594 -6.785 1 94.69 102 ILE B O 1
ATOM 2182 N N . ALA B 1 103 ? -0.406 -23.281 -8.461 1 95.12 103 ALA B N 1
ATOM 2183 C CA . ALA B 1 103 ? -1.295 -22.391 -9.211 1 95.12 103 ALA B CA 1
ATOM 2184 C C . ALA B 1 103 ? -2.592 -23.109 -9.586 1 95.12 103 ALA B C 1
ATOM 2186 O O . ALA B 1 103 ? -3.682 -22.562 -9.406 1 95.12 103 ALA B O 1
ATOM 2187 N N . ASP B 1 104 ? -2.42 -24.344 -10 1 95.44 104 ASP B N 1
ATOM 2188 C CA . ASP B 1 104 ? -3.57 -25.125 -10.445 1 95.44 104 ASP B CA 1
ATOM 2189 C C . ASP B 1 104 ? -4.496 -25.453 -9.281 1 95.44 104 ASP B C 1
ATOM 2191 O O . ASP B 1 104 ? -5.719 -25.375 -9.406 1 95.44 104 ASP B O 1
ATOM 2195 N N . SER B 1 105 ? -3.916 -25.828 -8.219 1 95.12 105 SER B N 1
ATOM 2196 C CA . SER B 1 105 ? -4.707 -26.156 -7.035 1 95.12 105 SER B CA 1
ATOM 2197 C C . SER B 1 105 ? -5.5 -24.938 -6.551 1 95.12 105 SER B C 1
ATOM 2199 O O . SER B 1 105 ? -6.684 -25.047 -6.238 1 95.12 105 SER B O 1
ATOM 2201 N N . ARG B 1 106 ? -4.883 -23.844 -6.59 1 96.19 106 ARG B N 1
ATOM 2202 C CA . ARG B 1 106 ? -5.566 -22.625 -6.145 1 96.19 106 ARG B CA 1
ATOM 2203 C C . ARG B 1 106 ? -6.652 -22.219 -7.133 1 96.19 106 ARG B C 1
ATOM 2205 O O . ARG B 1 106 ? -7.723 -21.766 -6.73 1 96.19 106 ARG B O 1
ATOM 2212 N N . TYR B 1 107 ? -6.367 -22.422 -8.352 1 94.31 107 TYR B N 1
ATOM 2213 C CA . TYR B 1 107 ? -7.371 -22.172 -9.375 1 94.31 107 TYR B CA 1
ATOM 2214 C C . TYR B 1 107 ? -8.617 -23.016 -9.148 1 94.31 107 TYR B C 1
ATOM 2216 O O . TYR B 1 107 ? -9.734 -22.5 -9.133 1 94.31 107 TYR B O 1
ATOM 2224 N N . ARG B 1 108 ? -8.383 -24.219 -8.828 1 94.38 108 ARG B N 1
ATOM 2225 C CA . ARG B 1 108 ? -9.477 -25.172 -8.688 1 94.38 108 ARG B CA 1
ATOM 2226 C C . ARG B 1 108 ? -10.234 -24.938 -7.383 1 94.38 108 ARG B C 1
ATOM 2228 O O . ARG B 1 108 ? -11.445 -25.188 -7.312 1 94.38 108 ARG B O 1
ATOM 2235 N N . SER B 1 109 ? -9.57 -24.516 -6.418 1 95.06 109 SER B N 1
ATOM 2236 C CA . SER B 1 109 ? -10.188 -24.312 -5.113 1 95.06 109 SER B CA 1
ATOM 2237 C C . SER B 1 109 ? -10.695 -22.875 -4.961 1 95.06 109 SER B C 1
ATOM 2239 O O . SER B 1 109 ? -11.148 -22.484 -3.883 1 95.06 109 SER B O 1
ATOM 2241 N N . ARG B 1 110 ? -10.469 -22.078 -5.973 1 93 110 ARG B N 1
ATOM 2242 C CA . ARG B 1 110 ? -10.961 -20.703 -6.027 1 93 110 ARG B CA 1
ATOM 2243 C C . ARG B 1 110 ? -10.305 -19.844 -4.945 1 93 110 ARG B C 1
ATOM 2245 O O . ARG B 1 110 ? -11 -19.172 -4.191 1 93 110 ARG B O 1
ATOM 2252 N N . LYS B 1 111 ? -9.094 -19.953 -4.848 1 96.94 111 LYS B N 1
ATOM 2253 C CA . LYS B 1 111 ? -8.273 -19.141 -3.961 1 96.94 111 LYS B CA 1
ATOM 2254 C C . LYS B 1 111 ? -7.344 -18.234 -4.758 1 96.94 111 LYS B C 1
ATOM 2256 O O . LYS B 1 111 ? -6.41 -18.703 -5.41 1 96.94 111 LYS B O 1
ATOM 2261 N N . PRO B 1 112 ? -7.535 -16.922 -4.68 1 96.94 112 PRO B N 1
ATOM 2262 C CA . PRO B 1 112 ? -6.805 -15.992 -5.539 1 96.94 112 PRO B CA 1
ATOM 2263 C C . PRO B 1 112 ? -5.305 -15.984 -5.254 1 96.94 112 PRO B C 1
ATOM 2265 O O . PRO B 1 112 ? -4.875 -16.359 -4.164 1 96.94 112 PRO B O 1
ATOM 2268 N N . LEU B 1 113 ? -4.617 -15.562 -6.277 1 97.38 113 LEU B N 1
ATOM 2269 C CA . LEU B 1 113 ? -3.16 -15.461 -6.297 1 97.38 113 LEU B CA 1
ATOM 2270 C C . LEU B 1 113 ? -2.719 -14.102 -6.832 1 97.38 113 LEU B C 1
ATOM 2272 O O . LEU B 1 113 ? -3.273 -13.609 -7.816 1 97.38 113 LEU B O 1
ATOM 2276 N N . ILE B 1 114 ? -1.835 -13.461 -6.039 1 96.88 114 ILE B N 1
ATOM 2277 C CA . ILE B 1 114 ? -1.174 -12.273 -6.574 1 96.88 114 ILE B CA 1
ATOM 2278 C C . ILE B 1 114 ? 0.29 -12.586 -6.875 1 96.88 114 ILE B C 1
ATOM 2280 O O . ILE B 1 114 ? 0.994 -13.148 -6.031 1 96.88 114 ILE B O 1
ATOM 2284 N N . VAL B 1 115 ? 0.699 -12.297 -8.094 1 96.69 115 VAL B N 1
ATOM 2285 C CA . VAL B 1 115 ? 2.066 -12.562 -8.531 1 96.69 115 VAL B CA 1
ATOM 2286 C C . VAL B 1 115 ? 2.707 -11.273 -9.039 1 96.69 115 VAL B C 1
ATOM 2288 O O . VAL B 1 115 ? 2.072 -10.492 -9.758 1 96.69 115 VAL B O 1
ATOM 2291 N N . THR B 1 116 ? 3.928 -11.008 -8.578 1 95.75 116 THR B N 1
ATOM 2292 C CA . THR B 1 116 ? 4.703 -9.938 -9.203 1 95.75 116 THR B CA 1
ATOM 2293 C C . THR B 1 116 ? 5.812 -10.516 -10.078 1 95.75 116 THR B C 1
ATOM 2295 O O . THR B 1 116 ? 6.328 -11.602 -9.797 1 95.75 116 THR B O 1
ATOM 2298 N N . THR B 1 117 ? 6.16 -9.828 -11.164 1 93.69 117 THR B N 1
ATOM 2299 C CA . THR B 1 117 ? 7.203 -10.344 -12.039 1 93.69 117 THR B CA 1
ATOM 2300 C C . THR B 1 117 ? 7.836 -9.211 -12.852 1 93.69 117 THR B C 1
ATOM 2302 O O . THR B 1 117 ? 7.191 -8.203 -13.125 1 93.69 117 THR B O 1
ATOM 2305 N N . ASN B 1 118 ? 9.102 -9.453 -13.227 1 91.94 118 ASN B N 1
ATOM 2306 C CA . ASN B 1 118 ? 9.781 -8.539 -14.133 1 91.94 118 ASN B CA 1
ATOM 2307 C C . ASN B 1 118 ? 9.578 -8.938 -15.594 1 91.94 118 ASN B C 1
ATOM 2309 O O . ASN B 1 118 ? 9.992 -8.219 -16.5 1 91.94 118 ASN B O 1
ATOM 2313 N N . LEU B 1 119 ? 8.898 -10 -15.797 1 89.31 119 LEU B N 1
ATOM 2314 C CA . LEU B 1 119 ? 8.617 -10.453 -17.156 1 89.31 119 LEU B CA 1
ATOM 2315 C C . LEU B 1 119 ? 7.535 -9.586 -17.797 1 89.31 119 LEU B C 1
ATOM 2317 O O . LEU B 1 119 ? 6.562 -9.211 -17.141 1 89.31 119 LEU B O 1
ATOM 2321 N N . THR B 1 120 ? 7.754 -9.344 -19.078 1 86 120 THR B N 1
ATOM 2322 C CA . THR B 1 120 ? 6.695 -8.68 -19.828 1 86 120 THR B CA 1
ATOM 2323 C C . THR B 1 120 ? 5.617 -9.68 -20.25 1 86 120 THR B C 1
ATOM 2325 O O . THR B 1 120 ? 5.836 -10.891 -20.188 1 86 120 THR B O 1
ATOM 2328 N N . LEU B 1 121 ? 4.5 -9.094 -20.656 1 83.06 121 LEU B N 1
ATOM 2329 C CA . LEU B 1 121 ? 3.434 -9.961 -21.141 1 83.06 121 LEU B CA 1
ATOM 2330 C C . LEU B 1 121 ? 3.887 -10.758 -22.359 1 83.06 121 LEU B C 1
ATOM 2332 O O . LEU B 1 121 ? 3.551 -11.938 -22.5 1 83.06 121 LEU B O 1
ATOM 2336 N N . ASP B 1 122 ? 4.684 -10.094 -23.156 1 85.69 122 ASP B N 1
ATOM 2337 C CA . ASP B 1 122 ? 5.199 -10.758 -24.344 1 85.69 122 ASP B CA 1
ATOM 2338 C C . ASP B 1 122 ? 6.109 -11.922 -23.969 1 85.69 122 ASP B C 1
ATOM 2340 O O . ASP B 1 122 ? 6.051 -12.984 -24.594 1 85.69 122 ASP B O 1
ATOM 2344 N N . GLU B 1 123 ? 6.914 -11.742 -23 1 86.12 123 GLU B N 1
ATOM 2345 C CA . GLU B 1 123 ? 7.805 -12.805 -22.547 1 86.12 123 GLU B CA 1
ATOM 2346 C C . GLU B 1 123 ? 7.02 -13.969 -21.953 1 86.12 123 GLU B C 1
ATOM 2348 O O . GLU B 1 123 ? 7.41 -15.133 -22.109 1 86.12 123 GLU B O 1
ATOM 2353 N N . MET B 1 124 ? 5.934 -13.695 -21.391 1 84.38 124 MET B N 1
ATOM 2354 C CA . MET B 1 124 ? 5.105 -14.742 -20.797 1 84.38 124 MET B CA 1
ATOM 2355 C C . MET B 1 124 ? 4.391 -15.547 -21.875 1 84.38 124 MET B C 1
ATOM 2357 O O . MET B 1 124 ? 4.125 -16.734 -21.688 1 84.38 124 MET B O 1
ATOM 2361 N N . ARG B 1 125 ? 4.113 -14.867 -22.906 1 83.94 125 ARG B N 1
ATOM 2362 C CA . ARG B 1 125 ? 3.404 -15.523 -24 1 83.94 125 ARG B CA 1
ATOM 2363 C C . ARG B 1 125 ? 4.367 -16.312 -24.875 1 83.94 125 ARG B C 1
ATOM 2365 O O . ARG B 1 125 ? 3.938 -17.109 -25.719 1 83.94 125 ARG B O 1
ATOM 2372 N N . ARG B 1 126 ? 5.75 -16.062 -24.703 1 87.31 126 ARG B N 1
ATOM 2373 C CA . ARG B 1 126 ? 6.785 -16.812 -25.406 1 87.31 126 ARG B CA 1
ATOM 2374 C C . ARG B 1 126 ? 7.734 -17.5 -24.438 1 87.31 126 ARG B C 1
ATOM 2376 O O . ARG B 1 126 ? 8.922 -17.172 -24.391 1 87.31 126 ARG B O 1
ATOM 2383 N N . PRO B 1 127 ? 7.121 -18.469 -23.812 1 84.69 127 PRO B N 1
ATOM 2384 C CA . PRO B 1 127 ? 7.934 -19.141 -22.797 1 84.69 127 PRO B CA 1
ATOM 2385 C C . PRO B 1 127 ? 9.156 -19.844 -23.375 1 84.69 127 PRO B C 1
ATOM 2387 O O . PRO B 1 127 ? 9.164 -20.188 -24.562 1 84.69 127 PRO B O 1
ATOM 2390 N N . GLN B 1 128 ? 10.156 -20.031 -22.516 1 81.12 128 GLN B N 1
ATOM 2391 C CA . GLN B 1 128 ? 11.414 -20.641 -22.922 1 81.12 128 GLN B CA 1
ATOM 2392 C C . GLN B 1 128 ? 11.266 -22.156 -23.047 1 81.12 128 GLN B C 1
ATOM 2394 O O . GLN B 1 128 ? 12.031 -22.797 -23.766 1 81.12 128 GLN B O 1
ATOM 2399 N N 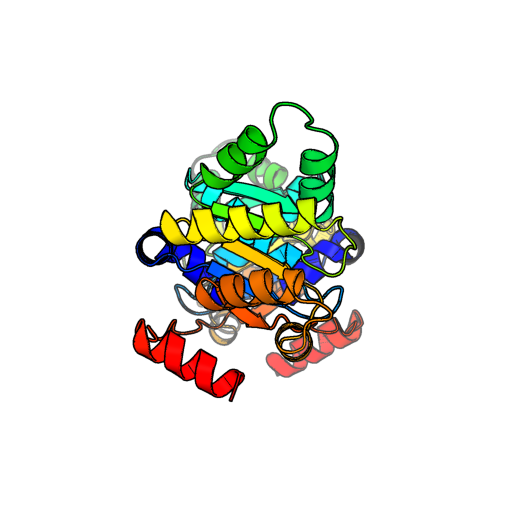. ASP B 1 129 ? 10.414 -22.734 -22.266 1 87.81 129 ASP B N 1
ATOM 2400 C CA . ASP B 1 129 ? 10.219 -24.172 -22.234 1 87.81 129 ASP B CA 1
ATOM 2401 C C . ASP B 1 129 ? 8.789 -24.531 -21.828 1 87.81 129 ASP B C 1
ATOM 2403 O O . ASP B 1 129 ? 8.008 -23.656 -21.453 1 87.81 129 ASP B O 1
ATOM 2407 N N . THR B 1 130 ? 8.484 -25.812 -21.906 1 89.62 130 THR B N 1
ATOM 2408 C CA . THR B 1 130 ? 7.129 -26.312 -21.703 1 89.62 130 THR B CA 1
ATOM 2409 C C . THR B 1 130 ? 6.695 -26.125 -20.25 1 89.62 130 THR B C 1
ATOM 2411 O O . THR B 1 130 ? 5.57 -25.688 -19.984 1 89.62 130 THR B O 1
ATOM 2414 N N . PRO B 1 131 ? 7.508 -26.391 -19.297 1 88.31 131 PRO B N 1
ATOM 2415 C CA . PRO B 1 131 ? 7.09 -26.219 -17.906 1 88.31 131 PRO B CA 1
ATOM 2416 C C . PRO B 1 131 ? 6.715 -24.766 -17.578 1 88.31 131 PRO B C 1
ATOM 2418 O O . PRO B 1 131 ? 5.699 -24.531 -16.922 1 88.31 131 PRO B O 1
ATOM 2421 N N . HIS B 1 132 ? 7.391 -23.828 -18.109 1 89.94 132 HIS B N 1
ATOM 2422 C CA . HIS B 1 132 ? 7.074 -22.422 -17.875 1 89.94 132 HIS B CA 1
ATOM 2423 C C . HIS B 1 132 ? 5.789 -22.016 -18.594 1 89.94 132 HIS B C 1
ATOM 2425 O O . HIS B 1 132 ? 4.988 -21.25 -18.062 1 89.94 132 HIS B O 1
ATOM 2431 N N . ALA B 1 133 ? 5.648 -22.609 -19.75 1 90.88 133 ALA B N 1
ATOM 2432 C CA . ALA B 1 133 ? 4.449 -22.312 -20.531 1 90.88 133 ALA B CA 1
ATOM 2433 C C . ALA B 1 133 ? 3.188 -22.688 -19.75 1 90.88 133 ALA B C 1
ATOM 2435 O O . ALA B 1 133 ? 2.217 -21.922 -19.734 1 90.88 133 ALA B O 1
ATOM 2436 N N . ARG B 1 134 ? 3.205 -23.828 -19.094 1 92.88 134 ARG B N 1
ATOM 2437 C CA . ARG B 1 134 ? 2.053 -24.312 -18.328 1 92.88 134 ARG B CA 1
ATOM 2438 C C . ARG B 1 134 ? 1.753 -23.406 -17.156 1 92.88 134 ARG B C 1
ATOM 2440 O O . ARG B 1 134 ? 0.59 -23.094 -16.875 1 92.88 134 ARG B O 1
ATOM 2447 N N . ILE B 1 135 ? 2.756 -23 -16.531 1 92.56 135 ILE B N 1
ATOM 2448 C CA . ILE B 1 135 ? 2.607 -22.125 -15.367 1 92.56 135 ILE B CA 1
ATOM 2449 C C . ILE B 1 135 ? 2.025 -20.781 -15.797 1 92.56 135 ILE B C 1
ATOM 2451 O O . ILE B 1 135 ? 1.06 -20.297 -15.203 1 92.56 135 ILE B O 1
ATOM 2455 N N . TYR B 1 136 ? 2.574 -20.219 -16.906 1 91.06 136 TYR B N 1
ATOM 2456 C CA . TYR B 1 136 ? 2.139 -18.906 -17.359 1 91.06 136 TYR B CA 1
ATOM 2457 C C . TYR B 1 136 ? 0.688 -18.938 -17.828 1 91.06 136 TYR B C 1
ATOM 2459 O O . TYR B 1 136 ? -0.09 -18.031 -17.531 1 91.06 136 TYR B O 1
ATOM 2467 N N . ASP B 1 137 ? 0.348 -19.969 -18.469 1 90.81 137 ASP B N 1
ATOM 2468 C CA . ASP B 1 137 ? -1.024 -20.125 -18.938 1 90.81 137 ASP B CA 1
ATOM 2469 C C . ASP B 1 137 ? -2.01 -20.125 -17.766 1 90.81 137 ASP B C 1
ATOM 2471 O O . ASP B 1 137 ? -3.039 -19.453 -17.812 1 90.81 137 ASP B O 1
ATOM 2475 N N . ARG B 1 138 ? -1.662 -20.859 -16.734 1 93.62 138 ARG B N 1
ATOM 2476 C CA . ARG B 1 138 ? -2.535 -20.953 -15.57 1 93.62 138 ARG B CA 1
ATOM 2477 C C . ARG B 1 138 ? -2.645 -19.594 -14.867 1 93.62 138 ARG B C 1
ATOM 2479 O O . ARG B 1 138 ? -3.734 -19.188 -14.461 1 93.62 138 ARG B O 1
ATOM 2486 N N . LEU B 1 139 ? -1.547 -18.875 -14.75 1 92.5 139 LEU B N 1
ATOM 2487 C CA . LEU B 1 139 ? -1.528 -17.562 -14.102 1 92.5 139 LEU B CA 1
ATOM 2488 C C . LEU B 1 139 ? -2.373 -16.562 -14.875 1 92.5 139 LEU B C 1
ATOM 2490 O O . LEU B 1 139 ? -3.129 -15.797 -14.281 1 92.5 139 LEU B O 1
ATOM 2494 N N . LEU B 1 140 ? -2.193 -16.609 -16.172 1 87.12 140 LEU B N 1
ATOM 2495 C CA . LEU B 1 140 ? -2.918 -15.672 -17.016 1 87.12 140 LEU B CA 1
ATOM 2496 C C . LEU B 1 140 ? -4.414 -15.961 -16.984 1 87.12 140 LEU B C 1
ATOM 2498 O O . LEU B 1 140 ? -5.227 -15.078 -17.266 1 87.12 140 LEU B O 1
ATOM 2502 N N . GLU B 1 141 ? -4.762 -17.141 -16.609 1 88.94 141 GLU B N 1
ATOM 2503 C CA . GLU B 1 141 ? -6.168 -17.516 -16.516 1 88.94 141 GLU B CA 1
ATOM 2504 C C . GLU B 1 141 ? -6.789 -17 -15.227 1 88.94 141 GLU B C 1
ATOM 2506 O O . GLU B 1 141 ? -7.957 -16.609 -15.203 1 88.94 141 GLU B O 1
ATOM 2511 N N . MET B 1 142 ? -6.027 -16.953 -14.195 1 91.69 142 MET B N 1
ATOM 2512 C CA . MET B 1 142 ? -6.656 -16.703 -12.898 1 91.69 142 MET B CA 1
ATOM 2513 C C . MET B 1 142 ? -6.301 -15.305 -12.391 1 91.69 142 MET B C 1
ATOM 2515 O O . MET B 1 142 ? -6.852 -14.844 -11.391 1 91.69 142 MET B O 1
ATOM 2519 N N . CYS B 1 143 ? -5.316 -14.656 -13.086 1 92.56 143 CYS B N 1
ATOM 2520 C CA . CYS B 1 143 ? -4.883 -13.344 -12.625 1 92.56 143 CYS B CA 1
ATOM 2521 C C . CYS B 1 143 ? -5.117 -12.281 -13.688 1 92.56 143 CYS B C 1
ATOM 2523 O O . CYS B 1 143 ? -4.914 -12.531 -14.875 1 92.56 143 CYS B O 1
ATOM 2525 N N . VAL B 1 144 ? -5.48 -11.125 -13.242 1 88.31 144 VAL B N 1
ATOM 2526 C CA . VAL B 1 144 ? -5.586 -9.961 -14.117 1 88.31 144 VAL B CA 1
ATOM 2527 C C . VAL B 1 144 ? -4.23 -9.258 -14.211 1 88.31 144 VAL B C 1
ATOM 2529 O O . VAL B 1 144 ? -3.656 -8.875 -13.188 1 88.31 144 VAL B O 1
ATOM 2532 N N . PRO B 1 145 ? -3.727 -9.117 -15.43 1 87.25 145 PRO B N 1
ATOM 2533 C CA . PRO B 1 145 ? -2.439 -8.438 -15.578 1 87.25 145 PRO B CA 1
ATOM 2534 C C . PRO B 1 145 ? -2.543 -6.93 -15.352 1 87.25 145 PRO B C 1
ATOM 2536 O O . PRO B 1 145 ? -3.439 -6.281 -15.898 1 87.25 145 PRO B O 1
ATOM 2539 N N . ILE B 1 146 ? -1.753 -6.441 -14.5 1 85.75 146 ILE B N 1
ATOM 2540 C CA . ILE B 1 146 ? -1.655 -5.012 -14.234 1 85.75 146 ILE B CA 1
ATOM 2541 C C . ILE B 1 146 ? -0.215 -4.547 -14.438 1 85.75 146 ILE B C 1
ATOM 2543 O O . ILE B 1 146 ? 0.711 -5.086 -13.828 1 85.75 146 ILE B O 1
ATOM 2547 N N . SER B 1 147 ? -0.049 -3.57 -15.305 1 84.44 147 SER B N 1
ATOM 2548 C CA . SER B 1 147 ? 1.277 -3.012 -15.547 1 84.44 147 SER B CA 1
ATOM 2549 C C . SER B 1 147 ? 1.619 -1.937 -14.523 1 84.44 147 SER B C 1
ATOM 2551 O O . SER B 1 147 ? 0.823 -1.029 -14.273 1 84.44 147 SER B O 1
ATOM 2553 N N . CYS B 1 148 ? 2.768 -2.162 -13.844 1 83.44 148 CYS B N 1
ATOM 2554 C CA . CYS B 1 148 ? 3.305 -1.146 -12.945 1 83.44 148 CYS B CA 1
ATOM 2555 C C . CYS B 1 148 ? 4.391 -0.328 -13.641 1 83.44 148 CYS B C 1
ATOM 2557 O O . CYS B 1 148 ? 5.359 -0.886 -14.148 1 83.44 148 CYS B O 1
ATOM 2559 N N . ILE B 1 149 ? 4.18 0.923 -13.836 1 72.75 149 ILE B N 1
ATOM 2560 C CA . ILE B 1 149 ? 5.133 1.781 -14.531 1 72.75 149 ILE B CA 1
ATOM 2561 C C . ILE B 1 149 ? 5.836 2.691 -13.531 1 72.75 149 ILE B C 1
ATOM 2563 O O . ILE B 1 149 ? 5.25 3.082 -12.516 1 72.75 149 ILE B O 1
ATOM 2567 N N . GLY B 1 150 ? 7.305 2.607 -13.625 1 58.09 150 GLY B N 1
ATOM 2568 C CA . GLY B 1 150 ? 8.109 3.453 -12.758 1 58.09 150 GLY B CA 1
ATOM 2569 C C . GLY B 1 150 ? 7.859 4.934 -12.969 1 58.09 150 GLY B C 1
ATOM 2570 O O . GLY B 1 150 ? 7.535 5.359 -14.078 1 58.09 150 GLY B O 1
ATOM 2571 N N . VAL B 1 151 ? 7.418 5.543 -12.188 1 46.06 151 VAL B N 1
ATOM 2572 C CA . VAL B 1 151 ? 7.445 6.996 -12.32 1 46.06 151 VAL B CA 1
ATOM 2573 C C . VAL B 1 151 ? 8.789 7.535 -11.836 1 46.06 151 VAL B C 1
ATOM 2575 O O . VAL B 1 151 ? 9.375 7.004 -10.891 1 46.06 151 VAL B O 1
ATOM 2578 N N . SER B 1 152 ? 9.758 7.891 -12.836 1 40.56 152 SER B N 1
ATOM 2579 C CA . SER B 1 152 ? 10.953 8.633 -12.438 1 40.56 152 SER B CA 1
ATOM 2580 C C . SER B 1 152 ? 10.617 9.734 -11.438 1 40.56 152 SER B C 1
ATOM 2582 O O . SER B 1 152 ? 9.594 10.398 -11.57 1 40.56 152 SER B O 1
ATOM 2584 N N . PHE B 1 153 ? 10.984 9.328 -10.328 1 35.28 153 PHE B N 1
ATOM 2585 C CA . PHE B 1 153 ? 11.008 10.453 -9.398 1 35.28 153 PHE B CA 1
ATOM 2586 C C . PHE B 1 153 ? 11.797 11.617 -9.977 1 35.28 153 PHE B C 1
ATOM 2588 O O . PHE B 1 153 ? 12.984 11.484 -10.266 1 35.28 153 PHE B O 1
ATOM 2595 N N . ARG B 1 154 ? 11.609 12.188 -10.938 1 34.28 154 ARG B N 1
ATOM 2596 C CA . ARG B 1 154 ? 12.438 13.367 -11.203 1 34.28 154 ARG B CA 1
ATOM 2597 C C . ARG B 1 154 ? 12.617 14.203 -9.945 1 34.28 154 ARG B C 1
ATOM 2599 O O . ARG B 1 154 ? 11.648 14.477 -9.234 1 34.28 154 ARG B O 1
ATOM 2606 N N . LYS B 1 155 ? 13.781 14 -9.383 1 38.03 155 LYS B N 1
ATOM 2607 C CA . LYS B 1 155 ? 14.273 14.961 -8.391 1 38.03 155 LYS B CA 1
ATOM 2608 C C . LYS B 1 155 ? 13.695 16.344 -8.633 1 38.03 155 LYS B C 1
ATOM 2610 O O . LYS B 1 155 ? 14.109 17.047 -9.562 1 38.03 155 LYS B O 1
ATOM 2615 N N . GLU B 1 156 ? 12.5 16.656 -8.68 1 36.59 156 GLU B N 1
ATOM 2616 C CA . GLU B 1 156 ? 12.414 18.109 -8.703 1 36.59 156 GLU B CA 1
ATOM 2617 C C . GLU B 1 156 ? 13.148 18.719 -7.512 1 36.59 156 GLU B C 1
ATOM 2619 O O . GLU B 1 156 ? 13.031 18.234 -6.383 1 36.59 156 GLU B O 1
ATOM 2624 N N . THR B 1 157 ? 14.367 19.234 -7.645 1 37.81 157 THR B N 1
ATOM 2625 C CA . THR B 1 157 ? 15.117 20.016 -6.664 1 37.81 157 THR B CA 1
ATOM 2626 C C . THR B 1 157 ? 14.18 20.656 -5.645 1 37.81 157 THR B C 1
ATOM 2628 O O . THR B 1 157 ? 12.992 20.828 -5.914 1 37.81 157 THR B O 1
ATOM 2631 N N . ALA B 1 158 ? 14.586 20.969 -4.488 1 41.38 158 ALA B N 1
ATOM 2632 C CA . ALA B 1 158 ? 13.867 21.891 -3.619 1 41.38 158 ALA B CA 1
ATOM 2633 C C . ALA B 1 158 ? 13.211 23 -4.43 1 41.38 158 ALA B C 1
ATOM 2635 O O . ALA B 1 158 ? 12.07 23.391 -4.152 1 41.38 158 ALA B O 1
ATOM 2636 N N . GLN B 1 159 ? 13.828 23.594 -5.43 1 39.88 159 GLN B N 1
ATOM 2637 C CA . GLN B 1 159 ? 13.438 24.625 -6.379 1 39.88 159 GLN B CA 1
ATOM 2638 C C . GLN B 1 159 ? 12.367 24.125 -7.34 1 39.88 159 GLN B C 1
ATOM 2640 O O . GLN B 1 159 ? 11.422 24.844 -7.66 1 39.88 159 GLN B O 1
ATOM 2645 N N . GLU B 1 160 ? 12.445 22.828 -7.902 1 41.81 160 GLU B N 1
ATOM 2646 C CA . GLU B 1 160 ? 11.414 22.391 -8.836 1 41.81 160 GLU B CA 1
ATOM 2647 C C . GLU B 1 160 ? 10.219 21.797 -8.102 1 41.81 160 GLU B C 1
ATOM 2649 O O . GLU B 1 160 ? 9.094 21.812 -8.609 1 41.81 160 GLU B O 1
ATOM 2654 N N . LYS B 1 161 ? 10.344 21.281 -6.988 1 44.41 161 LYS B N 1
ATOM 2655 C CA . LYS B 1 161 ? 9.219 21.062 -6.086 1 44.41 161 LYS B CA 1
ATOM 2656 C C . LYS B 1 161 ? 8.414 22.344 -5.883 1 44.41 161 LYS B C 1
ATOM 2658 O O . LYS B 1 161 ? 7.184 22.312 -5.891 1 44.41 161 LYS B O 1
ATOM 2663 N N . LEU B 1 162 ? 9.047 23.453 -5.598 1 41.94 162 LEU B N 1
ATOM 2664 C CA . LEU B 1 162 ? 8.57 24.828 -5.559 1 41.94 162 LEU B CA 1
ATOM 2665 C C . LEU B 1 162 ? 8.055 25.266 -6.922 1 41.94 162 LEU B C 1
ATOM 2667 O O . LEU B 1 162 ? 7.012 25.922 -7.016 1 41.94 162 LEU B O 1
ATOM 2671 N N . GLU B 1 163 ? 8.641 25.016 -8.07 1 42.28 163 GLU B N 1
ATOM 2672 C CA . GLU B 1 163 ? 8.195 25.375 -9.414 1 42.28 163 GLU B CA 1
ATOM 2673 C C . GLU B 1 163 ? 7.012 24.516 -9.852 1 42.28 163 GLU B C 1
ATOM 2675 O O . GLU B 1 163 ? 6.082 25 -10.492 1 42.28 163 GLU B O 1
ATOM 2680 N N . ARG B 1 164 ? 6.875 23.344 -9.688 1 39.94 164 ARG B N 1
ATOM 2681 C CA . ARG B 1 164 ? 5.727 22.484 -9.992 1 39.94 164 ARG B CA 1
ATOM 2682 C C . ARG B 1 164 ? 4.609 22.703 -8.977 1 39.94 164 ARG B C 1
ATOM 2684 O O . ARG B 1 164 ? 3.428 22.656 -9.328 1 39.94 164 ARG B O 1
ATOM 2691 N N . MET B 1 165 ? 4.82 22.844 -7.758 1 36.53 165 MET B N 1
ATOM 2692 C CA . MET B 1 165 ? 3.789 23.453 -6.922 1 36.53 165 MET B CA 1
ATOM 2693 C C . MET B 1 165 ? 3.305 24.766 -7.52 1 36.53 165 MET B C 1
ATOM 2695 O O . MET B 1 165 ? 2.105 25.047 -7.523 1 36.53 165 MET B O 1
ATOM 2699 N N . LYS B 1 166 ? 4.105 25.672 -7.969 1 36.66 166 LYS B N 1
ATOM 2700 C CA . LYS B 1 166 ? 3.797 26.906 -8.695 1 36.66 166 LYS B CA 1
ATOM 2701 C C . LYS B 1 166 ? 3.043 26.609 -9.992 1 36.66 166 LYS B C 1
ATOM 2703 O O . LYS B 1 166 ? 2.107 27.312 -10.352 1 36.66 166 LYS B O 1
ATOM 2708 N N . ARG B 1 167 ? 3.355 25.688 -10.734 1 38.22 167 ARG B N 1
ATOM 2709 C CA . ARG B 1 167 ? 2.604 25.359 -11.938 1 38.22 167 ARG B CA 1
ATOM 2710 C C . ARG B 1 167 ? 1.277 24.703 -11.594 1 38.22 167 ARG B C 1
ATOM 2712 O O . ARG B 1 167 ? 0.312 24.797 -12.359 1 38.22 167 ARG B O 1
ATOM 2719 N N . LEU B 1 168 ? 1.073 23.938 -10.727 1 33.41 168 LEU B N 1
ATOM 2720 C CA . LEU B 1 168 ? -0.22 23.406 -10.328 1 33.41 168 LEU B CA 1
ATOM 2721 C C . LEU B 1 168 ? -1.054 24.453 -9.602 1 33.41 168 LEU B C 1
ATOM 2723 O O . LEU B 1 168 ? -2.281 24.469 -9.719 1 33.41 168 LEU B O 1
ATOM 2727 N N . ILE B 1 169 ? -0.463 25.281 -8.828 1 33.84 169 ILE B N 1
ATOM 2728 C CA . ILE B 1 169 ? -1.246 26.344 -8.219 1 33.84 169 ILE B CA 1
ATOM 2729 C C . ILE B 1 169 ? -1.242 27.578 -9.133 1 33.84 169 ILE B C 1
ATOM 2731 O O . ILE B 1 169 ? -2.02 28.516 -8.93 1 33.84 169 ILE B O 1
ATOM 2735 N N . GLY B 1 170 ? -0.344 27.875 -9.898 1 36.34 170 GLY B N 1
ATOM 2736 C CA . GLY B 1 170 ? -0.542 28.953 -10.852 1 36.34 170 GLY B CA 1
ATOM 2737 C C . GLY B 1 170 ? -1.254 28.5 -12.117 1 36.34 170 GLY B C 1
ATOM 2738 O O . GLY B 1 170 ? -1.268 27.312 -12.438 1 36.34 170 GLY B O 1
#

Organism: Faecalibacterium duncaniae (strain DSM 17677 / JCM 31915 / A2-165) (NCBI:txid411483)

InterPro domains:
  IPR002611 IstB-like ATP-binding domain [PF01695] (16-159)
  IPR027417 P-loop containing nucleoside triphosphate hydrolase [G3DSA:3.40.50.300] (2-164)
  IPR027417 P-loop containing nucleoside triphosphate hydrolase [SSF52540] (12-163)

Sequence (340 aa):
MHHAHRYVEQWQTMRAENLGLFLWGGVGTGKSFLAGCIANALIEQEVPVHMTNFARILNELNSSFSGRNEVVDKLCCYPLLVIDDFGMERGTEYALEQVYNIADSRYRSRKPLIVTTNLTLDEMRRPQDTPHARIYDRLLEMCVPISCIGVSFRKETAQEKLERMKRLIGMHHAHRYVEQWQTMRAENLGLFLWGGVGTGKSFLAGCIANALIEQEVPVHMTNFARILNELNSSFSGRNEVVDKLCCYPLLVIDDFGMERGTEYALEQVYNIADSRYRSRKPLIVTTNLTLDEMRRPQDTPHARIYDRLLEMCVPISCIGVSFRKETAQEKLERMKRLIG

Foldseek 3Di:
DVVLVVCLVCVVVCLVLLEAAEEEAAPPLCLVVSLVVSQVSVVVVVADEEEEELVVLLVCCVVDPPANVVSLVVQLPGLEYEYEADDDPDHDLVSLVSLLVSLVSNVVVSRYYYYYYHDDPVDQCVDPDDSSVSSSVSCVVSYDYDYRGHDPPPCPDVVRVVVVVVVVVD/DVVLVVCLVCVVVCLVLLEAAEEEAAPPLCLVVSLVVSQVSVVVVVADEEEEELVVLLVCCVPDPPANVVSLVVQLPGLEYEYEADDDPDHDLVSLVSLLVSLVSNVVVSRYYYYYYHDDPVDQCVDPDDSSVSSSVSCVVSYDYDYRGHDPPPCCDVVRVVVVVVVVVD